Protein AF-0000000073269880 (afdb_homodimer)

Nearest PDB structures (foldseek):
  6zse-assembly1_AT  TM=6.911E-01  e=9.475E-07  Homo sapiens
  6z1p-assembly1_AJ  TM=7.282E-01  e=3.249E-06  Tetrahymena thermophila SB210
  7nsj-assembly1_Ac  TM=6.747E-01  e=4.794E-06  Sus scrofa
  8bqs-assembly1_AZ  TM=7.706E-01  e=2.347E-04  Tetrahymena thermophila SB210
  6hix-assembly1_Ag  TM=7.231E-01  e=2.347E-04  Trypanosoma brucei brucei

Secondary structure (DSSP, 8-state):
-----TTEEEEEEEE-TTSS--HHHHHHHHHHTSHHHHHH-TT-EEEEEE-TT---EEEEEETTS-EEEEE-TT--HHHHHHHHHHHHHHHHHHHHHHHTT-SS-----GGGGS-----------------/-----TTEEEEEEEE-TTSS--HHHHHHHHHHTSHHHHHH-TT-EEEEEE-TT---EEEEEETTS-EEEEE-TT--HHHHHHHHHHHHHHHHHHHHHHHTT-SS-----TTTTS-----------------

Sequence (262 aa):
MAMQLKHIAKVFVQLSPLSGEARSAREFLARATSRKALESNPACEVSQAIRLNGENFVEVTYASKQVVRISTKDLKIDDIMSRINGVAEDMDMQERLKAAGLDGQKVISTWNSGGNRERDMGTVSFQPRQAMAMQLKHIAKVFVQLSPLSGEARSAREFLARATSRKALESNPACEVSQAIRLNGENFVEVTYASKQVVRISTKDLKIDDIMSRINGVAEDMDMQERLKAAGLDGQKVISTWNSGGNRERDMGTVSFQPRQA

Solvent-accessible surface area (backbone atoms only — not comparable to full-atom values): 14909 Å² total; per-residue (Å²): 136,85,54,72,27,66,53,35,43,34,40,39,34,32,30,11,88,79,66,82,58,28,61,33,44,51,49,49,50,53,43,58,66,29,69,69,12,31,66,51,27,74,80,37,44,36,36,36,38,49,33,76,86,47,68,36,24,41,35,39,33,30,68,86,67,50,72,50,75,43,71,29,67,94,46,54,52,66,61,55,49,50,57,56,49,47,56,43,49,52,49,51,49,52,51,52,32,45,75,68,69,43,64,77,55,68,77,65,68,63,68,72,69,57,72,80,68,72,73,74,71,72,79,77,76,75,69,78,77,73,132,134,85,55,73,26,65,54,35,43,33,41,39,35,33,28,10,87,80,66,82,57,30,60,33,44,52,50,49,50,53,43,59,65,29,69,69,12,33,68,51,25,74,80,37,44,36,38,36,39,49,32,77,87,46,68,36,24,41,36,38,31,30,68,85,67,52,74,49,75,44,70,30,66,96,46,54,52,68,60,54,48,50,57,57,50,47,57,44,49,52,50,52,50,51,52,52,33,45,75,69,69,42,66,77,53,67,77,64,70,64,68,72,70,55,73,79,68,72,72,75,71,73,78,79,75,78,69,72,78,78,124

Organism: Auxenochlorella protothecoides (NCBI:txid3075)

pLDDT: mean 84.63, std 22.99, range [31.89, 98.94]

Foldseek 3Di:
DAAACLFWQEKEWEDEPPPVQQVLSVVVLVRCPDPRRCVNPVNHYYYYHYDNDDFTKMWIQTNVRDIDIDGCGPHHNVVVRCVVVVVVVVVVVCVVCVVVVNNPVPPPCCVPVPPCPVPPPPPPPPPPPDD/DAAACLFWQEKEWEDEPPPVQQVLSVVVLVRCPDPRRCVNPVNHYYYYHYDNDDFTKMWIQTNVRDIDIDGCGPHHNVVVRCVVVVVVVVVVVCVVCVVVVNNPVPVPCVVPVPPCPVPPPPPPPPPPPDD

Structure (mmCIF, N/CA/C/O backbone):
data_AF-0000000073269880-model_v1
#
loop_
_entity.id
_entity.type
_entity.pdbx_description
1 polymer 'Large ribosomal subunit protein mL53'
#
loop_
_atom_site.group_PDB
_atom_site.id
_atom_site.type_symbol
_atom_site.label_atom_id
_atom_site.label_alt_id
_atom_site.label_comp_id
_atom_site.label_asym_id
_atom_site.label_entity_id
_atom_site.label_seq_id
_atom_site.pdbx_PDB_ins_code
_atom_site.Cartn_x
_atom_site.Cartn_y
_atom_site.Cartn_z
_atom_site.occupancy
_atom_site.B_iso_or_equiv
_atom_site.auth_seq_id
_atom_site.auth_comp_id
_atom_site.auth_asym_id
_atom_site.auth_atom_id
_atom_site.pdbx_PDB_model_num
ATOM 1 N N . MET A 1 1 ? -3.684 22.625 -2.107 1 82.12 1 MET A N 1
ATOM 2 C CA . MET A 1 1 ? -3.139 22.609 -0.754 1 82.12 1 MET A CA 1
ATOM 3 C C . MET A 1 1 ? -2.111 21.484 -0.596 1 82.12 1 MET A C 1
ATOM 5 O O . MET A 1 1 ? -2.326 20.375 -1.064 1 82.12 1 MET A O 1
ATOM 9 N N . ALA A 1 2 ? -0.961 21.875 -0.003 1 89.94 2 ALA A N 1
ATOM 10 C CA . ALA A 1 2 ? 0.125 20.906 0.128 1 89.94 2 ALA A CA 1
ATOM 11 C C . ALA A 1 2 ? -0.121 19.969 1.3 1 89.94 2 ALA A C 1
ATOM 13 O O . ALA A 1 2 ? -0.688 20.359 2.318 1 89.94 2 ALA A O 1
ATOM 14 N N . MET A 1 3 ? 0.2 18.766 1.152 1 95.31 3 MET A N 1
ATOM 15 C CA . MET A 1 3 ? 0.114 17.766 2.211 1 95.31 3 MET A CA 1
ATOM 16 C C . MET A 1 3 ? 1.329 17.844 3.131 1 95.31 3 MET A C 1
ATOM 18 O O . MET A 1 3 ? 2.459 17.984 2.662 1 95.31 3 MET A O 1
ATOM 22 N N . GLN A 1 4 ? 1.078 17.938 4.426 1 95.12 4 GLN A N 1
ATOM 23 C CA . GLN A 1 4 ? 2.148 17.859 5.414 1 95.12 4 GLN A CA 1
ATOM 24 C C . GLN A 1 4 ? 1.892 16.75 6.43 1 95.12 4 GLN A C 1
ATOM 26 O O . GLN A 1 4 ? 0.77 16.594 6.914 1 95.12 4 GLN A O 1
ATOM 31 N N . LEU A 1 5 ? 2.998 16.078 6.805 1 98.44 5 LEU A N 1
ATOM 32 C CA . LEU A 1 5 ? 2.816 14.906 7.66 1 98.44 5 LEU A CA 1
ATOM 33 C C . LEU A 1 5 ? 3.352 15.172 9.062 1 98.44 5 LEU A C 1
ATOM 35 O O . LEU A 1 5 ? 3.377 14.266 9.898 1 98.44 5 LEU A O 1
ATOM 39 N N . LYS A 1 6 ? 3.748 16.391 9.359 1 98 6 LYS A N 1
ATOM 40 C CA . LYS A 1 6 ? 4.422 16.734 10.602 1 98 6 LYS A CA 1
ATOM 41 C C . LYS A 1 6 ? 3.688 16.156 11.812 1 98 6 LYS A C 1
ATOM 43 O O . LYS A 1 6 ? 4.312 15.609 12.719 1 98 6 LYS A O 1
ATOM 48 N N . HIS A 1 7 ? 2.365 16.266 11.852 1 98.12 7 HIS A N 1
ATOM 49 C CA . HIS A 1 7 ? 1.577 15.867 13.008 1 98.12 7 HIS A CA 1
ATOM 50 C C . HIS A 1 7 ? 0.872 14.531 12.766 1 98.12 7 HIS A C 1
ATOM 52 O O . HIS A 1 7 ? -0.098 14.203 13.453 1 98.12 7 HIS A O 1
ATOM 58 N N . ILE A 1 8 ? 1.291 13.805 11.758 1 98.81 8 ILE A N 1
ATOM 59 C CA . ILE A 1 8 ? 0.631 12.555 11.398 1 98.81 8 ILE A CA 1
ATOM 60 C C . ILE A 1 8 ? 1.565 11.383 11.68 1 98.81 8 ILE A C 1
ATOM 62 O O . ILE A 1 8 ? 2.713 11.375 11.227 1 98.81 8 ILE A O 1
ATOM 66 N N . ALA A 1 9 ? 1.081 10.453 12.414 1 98.81 9 ALA A N 1
ATOM 67 C CA . ALA A 1 9 ? 1.849 9.258 12.766 1 98.81 9 ALA A CA 1
ATOM 68 C C . ALA A 1 9 ? 1.706 8.18 11.695 1 98.81 9 ALA A C 1
ATOM 70 O O . ALA A 1 9 ? 2.672 7.48 11.375 1 98.81 9 ALA A O 1
ATOM 71 N N . LYS A 1 10 ? 0.472 8.047 11.148 1 98.94 10 LYS A N 1
ATOM 72 C CA . LYS A 1 10 ? 0.197 6.969 10.203 1 98.94 10 LYS A CA 1
ATOM 73 C C . LYS A 1 10 ? -0.807 7.406 9.141 1 98.94 10 LYS A C 1
ATOM 75 O O . LYS A 1 10 ? -1.804 8.062 9.461 1 98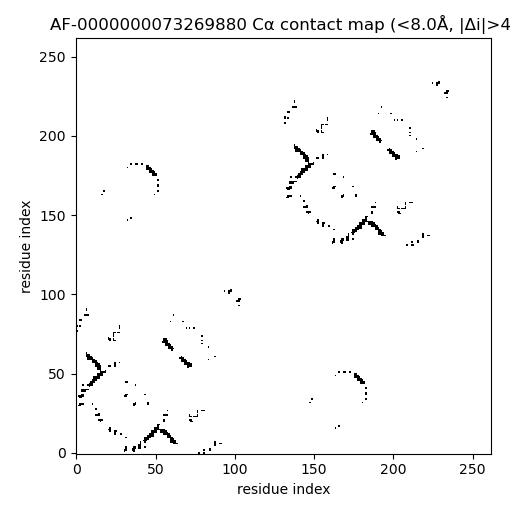.94 10 LYS A O 1
ATOM 80 N N . VAL A 1 11 ? -0.54 7.066 7.926 1 98.94 11 VAL A N 1
ATOM 81 C CA . VAL A 1 11 ? -1.479 7.172 6.812 1 98.94 11 VAL A CA 1
ATOM 82 C C . VAL A 1 11 ? -1.773 5.781 6.254 1 98.94 11 VAL A C 1
ATOM 84 O O . VAL A 1 11 ? -0.853 5.023 5.938 1 98.94 11 VAL A O 1
ATOM 87 N N . PHE A 1 12 ? -3 5.457 6.168 1 98.94 12 PHE A N 1
ATOM 88 C CA . PHE A 1 12 ? -3.436 4.207 5.559 1 98.94 12 PHE A CA 1
ATOM 89 C C . PHE A 1 12 ? -4.508 4.461 4.504 1 98.94 12 PHE A C 1
ATOM 91 O O . PHE A 1 12 ? -5.492 5.152 4.77 1 98.94 12 PHE A O 1
ATOM 98 N N . VAL A 1 13 ? -4.316 3.936 3.336 1 98.94 13 VAL A N 1
ATOM 99 C CA . VAL A 1 13 ? -5.281 4.078 2.248 1 98.94 13 VAL A CA 1
ATOM 100 C C . VAL A 1 13 ? -5.715 2.699 1.759 1 98.94 13 VAL A C 1
ATOM 102 O O . VAL A 1 13 ? -4.879 1.827 1.515 1 98.94 13 VAL A O 1
ATOM 105 N N . GLN A 1 14 ? -6.941 2.473 1.703 1 98.81 14 GLN A N 1
ATOM 106 C CA . GLN A 1 14 ? -7.457 1.31 0.988 1 98.81 14 GLN A CA 1
ATOM 107 C C . GLN A 1 14 ? -8.156 1.724 -0.304 1 98.81 14 GLN A C 1
ATOM 109 O O . GLN A 1 14 ? -8.938 2.676 -0.315 1 98.81 14 GLN A O 1
ATOM 114 N N . LEU A 1 15 ? -7.84 0.951 -1.398 1 98.38 15 LEU A N 1
ATOM 115 C CA . LEU A 1 15 ? -8.547 1.3 -2.627 1 98.38 15 LEU A CA 1
ATOM 116 C C . LEU A 1 15 ? -8.758 0.067 -3.498 1 98.38 15 LEU A C 1
ATOM 118 O O . LEU A 1 15 ? -8.07 -0.942 -3.336 1 98.38 15 LEU A O 1
ATOM 122 N N . SER A 1 16 ? -9.695 0.187 -4.316 1 97.81 16 SER A N 1
ATOM 123 C CA . SER A 1 16 ? -9.969 -0.763 -5.391 1 97.81 16 SER A CA 1
ATOM 124 C C . SER A 1 16 ? -9.625 -0.174 -6.754 1 97.81 16 SER A C 1
ATOM 126 O O . SER A 1 16 ? -10.398 0.597 -7.316 1 97.81 16 SER A O 1
ATOM 128 N N . PRO A 1 17 ? -8.492 -0.63 -7.215 1 95.56 17 PRO A N 1
ATOM 129 C CA . PRO A 1 17 ? -7.93 0.055 -8.383 1 95.56 17 PRO A CA 1
ATOM 130 C C . PRO A 1 17 ? -8.789 -0.113 -9.633 1 95.56 17 PRO A C 1
ATOM 132 O O . PRO A 1 17 ? -8.695 0.691 -10.562 1 95.56 17 PRO A O 1
ATOM 135 N N . LEU A 1 18 ? -9.719 -1.013 -9.633 1 94.69 18 LEU A N 1
ATOM 136 C CA . LEU A 1 18 ? -10.445 -1.345 -10.852 1 94.69 18 LEU A CA 1
ATOM 137 C C . LEU A 1 18 ? -11.891 -0.863 -10.781 1 94.69 18 LEU A C 1
ATOM 139 O O . LEU A 1 18 ? -12.68 -1.12 -11.695 1 94.69 18 LEU A O 1
ATOM 143 N N . SER A 1 19 ? -12.289 -0.276 -9.75 1 90.81 19 SER A N 1
ATOM 144 C CA . SER A 1 19 ? -13.688 0.088 -9.516 1 90.81 19 SER A CA 1
ATOM 145 C C . SER A 1 19 ? -14.047 1.386 -10.227 1 90.81 19 SER A C 1
ATOM 147 O O . SER A 1 19 ? -15.227 1.694 -10.414 1 90.81 19 SER A O 1
ATOM 149 N N . GLY A 1 20 ? -13.266 2.211 -10.672 1 90.44 20 GLY A N 1
ATOM 150 C CA . GLY A 1 20 ? -13.523 3.514 -11.258 1 90.44 20 GLY A CA 1
ATOM 151 C C . GLY A 1 20 ? -13.797 4.594 -10.227 1 90.44 20 GLY A C 1
ATOM 152 O O . GLY A 1 20 ? -14.023 5.754 -10.586 1 90.44 20 GLY A O 1
ATOM 153 N N . GLU A 1 21 ? -13.805 4.277 -8.938 1 93.62 21 GLU A N 1
ATOM 154 C CA . GLU A 1 21 ? -14.148 5.234 -7.883 1 93.62 21 GLU A CA 1
ATOM 155 C C . GLU A 1 21 ? -12.953 5.527 -6.988 1 93.62 21 GLU A C 1
ATOM 157 O O . GLU A 1 21 ? -13.102 6.102 -5.91 1 93.62 21 GLU A O 1
ATOM 162 N N . ALA A 1 22 ? -11.82 5.188 -7.445 1 96.25 22 ALA A N 1
ATOM 163 C CA . ALA A 1 22 ? -10.641 5.25 -6.574 1 96.25 22 ALA A CA 1
ATOM 164 C C . ALA A 1 22 ? -9.828 6.512 -6.84 1 96.25 22 ALA A C 1
ATOM 166 O O . ALA A 1 22 ? -8.719 6.656 -6.336 1 96.25 22 ALA A O 1
ATOM 167 N N . ARG A 1 23 ? -10.383 7.406 -7.57 1 96.31 23 ARG A N 1
ATOM 168 C CA . ARG A 1 23 ? -9.602 8.539 -8.055 1 96.31 23 ARG A CA 1
ATOM 169 C C . ARG A 1 23 ? -9.086 9.391 -6.902 1 96.31 23 ARG A C 1
ATOM 171 O O . ARG A 1 23 ? -7.895 9.695 -6.828 1 96.31 23 ARG A O 1
ATOM 178 N N . SER A 1 24 ? -9.945 9.766 -5.973 1 98.25 24 SER A N 1
ATOM 179 C CA . SER A 1 24 ? -9.547 10.672 -4.895 1 98.25 24 SER A CA 1
ATOM 180 C C . SER A 1 24 ? -8.609 9.969 -3.908 1 98.25 24 SER A C 1
ATOM 182 O O . SER A 1 24 ? -7.684 10.586 -3.383 1 98.25 24 SER A O 1
ATOM 184 N N . ALA A 1 25 ? -8.852 8.711 -3.639 1 98.44 25 ALA A N 1
ATOM 185 C CA . ALA A 1 25 ? -7.957 7.941 -2.771 1 98.44 25 ALA A CA 1
ATOM 186 C C . ALA A 1 25 ? -6.559 7.848 -3.373 1 98.44 25 ALA A C 1
ATOM 188 O O . ALA A 1 25 ? -5.559 8.023 -2.67 1 98.44 25 ALA A O 1
ATOM 189 N N . ARG A 1 26 ? -6.527 7.633 -4.688 1 97.69 26 ARG A N 1
ATOM 190 C CA . ARG A 1 26 ? -5.254 7.543 -5.391 1 97.69 26 ARG A CA 1
ATOM 191 C C . ARG A 1 26 ? -4.504 8.867 -5.336 1 97.69 26 ARG A C 1
ATOM 193 O O . ARG A 1 26 ? -3.291 8.891 -5.121 1 97.69 26 ARG A O 1
ATOM 200 N N . GLU A 1 27 ? -5.238 9.867 -5.578 1 98.25 27 GLU A N 1
ATOM 201 C CA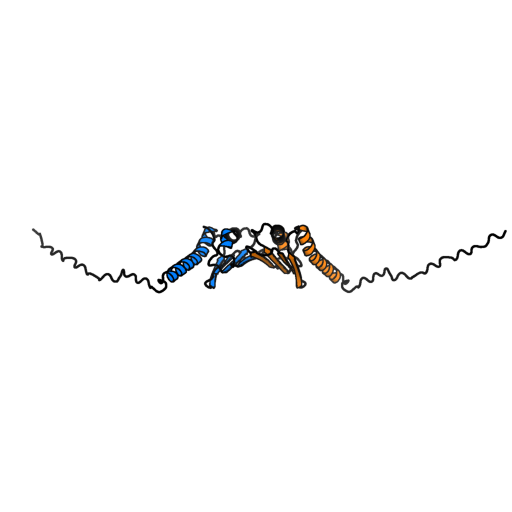 . GLU A 1 27 ? -4.621 11.188 -5.547 1 98.25 27 GLU A CA 1
ATOM 202 C C . GLU A 1 27 ? -4.125 11.531 -4.145 1 98.25 27 GLU A C 1
ATOM 204 O O . GLU A 1 27 ? -3.055 12.117 -3.988 1 98.25 27 GLU A O 1
ATOM 209 N N . PHE A 1 28 ? -4.934 11.18 -3.129 1 98.81 28 PHE A N 1
ATOM 210 C CA . PHE A 1 28 ? -4.5 11.414 -1.758 1 98.81 28 PHE A CA 1
ATOM 211 C C . PHE A 1 28 ? -3.17 10.719 -1.486 1 98.81 28 PHE A C 1
ATOM 213 O O . PHE A 1 28 ? -2.252 11.32 -0.925 1 98.81 28 PHE A O 1
ATOM 220 N N . LEU A 1 29 ? -3.113 9.539 -1.901 1 98.5 29 LEU A N 1
ATOM 221 C CA . LEU A 1 29 ? -1.892 8.766 -1.697 1 98.5 29 LEU A CA 1
ATOM 222 C C . LEU A 1 29 ? -0.709 9.422 -2.402 1 98.5 29 LEU A C 1
ATOM 224 O O . LEU A 1 29 ? 0.38 9.523 -1.833 1 98.5 29 LEU A O 1
ATOM 228 N N . ALA A 1 30 ? -0.96 9.852 -3.588 1 98 30 ALA A N 1
ATOM 229 C CA . ALA A 1 30 ? 0.09 10.531 -4.344 1 98 30 ALA A CA 1
ATOM 230 C C . ALA A 1 30 ? 0.591 11.766 -3.594 1 98 30 ALA A C 1
ATOM 232 O O . ALA A 1 30 ? 1.796 12.023 -3.553 1 98 30 ALA A O 1
ATOM 233 N N . ARG A 1 31 ? -0.239 12.461 -3.037 1 98.44 31 ARG A N 1
ATOM 234 C CA . ARG A 1 31 ? 0.141 13.656 -2.291 1 98.44 31 ARG A CA 1
ATOM 235 C C . ARG A 1 31 ? 0.855 13.289 -0.995 1 98.44 31 ARG A C 1
ATOM 237 O O . ARG A 1 31 ? 1.846 13.922 -0.624 1 98.44 31 ARG A O 1
ATOM 244 N N . ALA A 1 32 ? 0.37 12.273 -0.334 1 98.69 32 ALA A N 1
ATOM 245 C CA . ALA A 1 32 ? 0.931 11.852 0.948 1 98.69 32 ALA A CA 1
ATOM 246 C C . ALA A 1 32 ? 2.33 11.266 0.771 1 98.69 32 ALA A C 1
ATOM 248 O O . ALA A 1 32 ? 3.086 11.148 1.737 1 98.69 32 ALA A O 1
ATOM 249 N N . THR A 1 33 ? 2.623 10.867 -0.445 1 97.94 33 THR A N 1
ATOM 250 C CA . THR A 1 33 ? 3.906 10.211 -0.679 1 97.94 33 THR A CA 1
ATOM 251 C C . THR A 1 33 ? 4.816 11.094 -1.526 1 97.94 33 THR A C 1
ATOM 253 O O . THR A 1 33 ? 5.785 10.609 -2.117 1 97.94 33 THR A O 1
ATOM 256 N N . SER A 1 34 ? 4.414 12.336 -1.667 1 97.62 34 SER A N 1
ATOM 257 C CA . SER A 1 34 ? 5.309 13.297 -2.307 1 97.62 34 SER A CA 1
ATOM 258 C C . SER A 1 34 ? 6.559 13.531 -1.466 1 97.62 34 SER A C 1
ATOM 260 O O . SER A 1 34 ? 6.559 13.273 -0.261 1 97.62 34 SER A O 1
ATOM 262 N N . ARG A 1 35 ? 7.648 14.016 -2.08 1 96.75 35 ARG A N 1
ATOM 263 C CA . ARG A 1 35 ? 8.898 14.289 -1.375 1 96.75 35 ARG A CA 1
ATOM 264 C C . ARG A 1 35 ? 8.672 15.234 -0.204 1 96.75 35 ARG A C 1
ATOM 266 O O . ARG A 1 35 ? 9.086 14.953 0.922 1 96.75 35 ARG A O 1
ATOM 273 N N . LYS A 1 36 ? 8.031 16.344 -0.464 1 97.31 36 LYS A N 1
ATOM 274 C CA . LYS A 1 36 ? 7.797 17.344 0.564 1 97.31 36 LYS A CA 1
ATOM 275 C C . LYS A 1 36 ? 7.008 16.766 1.736 1 97.31 36 LYS A C 1
ATOM 277 O O . LYS A 1 36 ? 7.344 17.016 2.896 1 97.31 36 LYS A O 1
ATOM 282 N N . ALA A 1 37 ? 5.977 15.992 1.405 1 98.31 37 ALA A N 1
ATOM 283 C CA . ALA A 1 37 ? 5.16 15.391 2.457 1 98.31 37 ALA A CA 1
ATOM 284 C C . ALA A 1 37 ? 5.98 14.43 3.311 1 98.31 37 ALA A C 1
ATOM 286 O O . ALA A 1 37 ? 6.016 14.555 4.539 1 98.31 37 ALA A O 1
ATOM 287 N N . LEU A 1 38 ? 6.676 13.57 2.689 1 97.5 38 LEU A N 1
ATOM 288 C CA . LEU A 1 38 ? 7.457 12.57 3.404 1 97.5 38 LEU A CA 1
ATOM 289 C C . LEU A 1 38 ? 8.578 13.227 4.207 1 97.5 38 LEU A C 1
ATOM 291 O O . LEU A 1 38 ? 8.883 12.789 5.32 1 97.5 38 LEU A O 1
ATOM 295 N N . GLU A 1 39 ? 9.219 14.227 3.689 1 97.19 39 GLU A N 1
ATOM 296 C CA . GLU A 1 39 ? 10.312 14.914 4.379 1 97.19 39 GLU A CA 1
ATOM 297 C C . GLU A 1 39 ? 9.789 15.695 5.582 1 97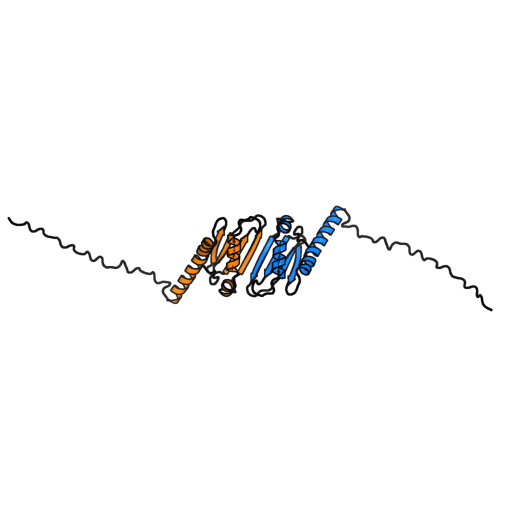.19 39 GLU A C 1
ATOM 299 O O . GLU A 1 39 ? 10.539 15.953 6.527 1 97.19 39 GLU A O 1
ATOM 304 N N . SER A 1 40 ? 8.562 16.141 5.527 1 97.25 40 SER A N 1
ATOM 305 C CA . SER A 1 40 ? 7.996 16.875 6.645 1 97.25 40 SER A CA 1
ATOM 306 C C . SER A 1 40 ? 7.883 16.016 7.891 1 97.25 40 SER A C 1
ATOM 308 O O . SER A 1 40 ? 7.762 16.531 9.008 1 97.25 40 SER A O 1
ATOM 310 N N . ASN A 1 41 ? 7.84 14.688 7.781 1 97.88 41 ASN A N 1
ATOM 311 C CA . ASN A 1 41 ? 7.848 13.711 8.867 1 97.88 41 ASN A CA 1
ATOM 312 C C . ASN A 1 41 ? 8.391 12.367 8.406 1 97.88 41 ASN A C 1
ATOM 314 O O . ASN A 1 41 ? 7.621 11.477 8.023 1 97.88 41 ASN A O 1
ATOM 318 N N . PRO A 1 42 ? 9.633 12.18 8.453 1 96.94 42 PRO A N 1
ATOM 319 C CA . PRO A 1 42 ? 10.25 10.945 7.969 1 96.94 42 PRO A CA 1
ATOM 320 C C . PRO A 1 42 ? 9.82 9.719 8.773 1 96.94 42 PRO A C 1
ATOM 322 O O . PRO A 1 42 ? 9.992 8.586 8.32 1 96.94 42 PRO A O 1
ATOM 325 N N . ALA A 1 43 ? 9.258 9.898 9.898 1 97.19 43 ALA A N 1
ATOM 326 C CA . ALA A 1 43 ? 8.867 8.797 10.773 1 97.19 43 ALA A CA 1
ATOM 327 C C . ALA A 1 43 ? 7.438 8.344 10.484 1 97.19 43 ALA A C 1
ATOM 329 O O . ALA A 1 43 ? 7.004 7.297 10.961 1 97.19 43 ALA A O 1
ATOM 330 N N . CYS A 1 44 ? 6.719 9.062 9.734 1 98.56 44 CYS A N 1
ATOM 331 C CA . CYS A 1 44 ? 5.328 8.734 9.445 1 98.56 44 CYS A CA 1
ATOM 332 C C . CYS A 1 44 ? 5.23 7.434 8.664 1 98.56 44 CYS A C 1
ATOM 334 O O . CYS A 1 44 ? 5.918 7.258 7.656 1 98.56 44 CYS A O 1
ATOM 336 N N . GLU A 1 45 ? 4.367 6.57 9.133 1 98.69 45 GLU A N 1
ATOM 337 C CA . GLU A 1 45 ? 4.105 5.328 8.406 1 98.69 45 GLU A CA 1
ATOM 338 C C . GLU A 1 45 ? 3.049 5.535 7.324 1 98.69 45 GLU A C 1
ATOM 340 O O . GLU A 1 45 ? 1.926 5.949 7.617 1 98.69 45 GLU A O 1
ATOM 345 N N . VAL A 1 46 ? 3.4 5.242 6.109 1 98.88 46 VAL A N 1
ATOM 346 C CA . VAL A 1 46 ? 2.445 5.312 5.008 1 98.88 46 VAL A CA 1
ATOM 347 C C . VAL A 1 46 ? 2.252 3.926 4.402 1 98.88 46 VAL A C 1
ATOM 349 O O . VAL A 1 46 ? 3.221 3.275 4.004 1 98.88 46 VAL A O 1
ATOM 352 N N . SER A 1 47 ? 1.006 3.488 4.348 1 98.94 47 SER A N 1
ATOM 353 C CA . SER A 1 47 ? 0.718 2.164 3.805 1 98.94 47 SER A CA 1
ATOM 354 C C . SER A 1 47 ? -0.593 2.16 3.027 1 98.94 47 SER A C 1
ATOM 356 O O . SER A 1 47 ? -1.374 3.111 3.109 1 98.94 47 SER A O 1
ATOM 358 N N . GLN A 1 48 ? -0.747 1.094 2.242 1 98.81 48 GLN A N 1
ATOM 359 C CA . GLN A 1 48 ? -1.955 0.943 1.438 1 98.81 48 GLN A CA 1
ATOM 360 C C . GLN A 1 48 ? -2.373 -0.521 1.342 1 98.81 48 GLN A C 1
ATOM 362 O O . GLN A 1 48 ? -1.526 -1.417 1.379 1 98.81 48 GLN A O 1
ATOM 367 N N . ALA A 1 49 ? -3.596 -0.727 1.288 1 98.75 49 ALA A N 1
ATOM 368 C CA . ALA A 1 49 ? -4.18 -2.01 0.901 1 98.75 49 ALA A CA 1
ATOM 369 C C . ALA A 1 49 ? -4.93 -1.893 -0.422 1 98.75 49 ALA A C 1
ATOM 371 O O . ALA A 1 49 ? -5.621 -0.9 -0.666 1 98.75 49 ALA A O 1
ATOM 372 N N . ILE A 1 50 ? -4.812 -2.932 -1.235 1 98.38 50 ILE A N 1
ATOM 373 C CA . ILE A 1 50 ? -5.48 -2.984 -2.531 1 98.38 50 ILE A CA 1
ATOM 374 C C . ILE A 1 50 ? -6.438 -4.176 -2.57 1 98.38 50 ILE A C 1
ATOM 376 O O . ILE A 1 50 ? -6.051 -5.301 -2.242 1 98.38 50 ILE A O 1
ATOM 380 N N . ARG A 1 51 ? -7.609 -3.82 -2.902 1 96.75 51 ARG A N 1
ATOM 381 C CA . ARG A 1 51 ? -8.656 -4.836 -2.943 1 96.75 51 ARG A CA 1
ATOM 382 C C . ARG A 1 51 ? -9.391 -4.809 -4.277 1 96.75 51 ARG A C 1
ATOM 384 O O . ARG A 1 51 ? -9.633 -3.736 -4.836 1 96.75 51 ARG A O 1
ATOM 391 N N . LEU A 1 52 ? -9.719 -5.926 -4.84 1 95.62 52 LEU A N 1
ATOM 392 C CA . LEU A 1 52 ? -10.492 -6.008 -6.074 1 95.62 52 LEU A CA 1
ATOM 393 C C . LEU A 1 52 ? -11.859 -5.363 -5.902 1 95.62 52 LEU A C 1
ATOM 395 O O . LEU A 1 52 ? -12.305 -4.59 -6.758 1 95.62 52 LEU A O 1
ATOM 399 N N . ASN A 1 53 ? -12.57 -5.586 -4.848 1 91.81 53 ASN A N 1
ATOM 400 C CA . ASN A 1 53 ? -13.914 -5.086 -4.566 1 91.81 53 ASN A CA 1
ATOM 401 C C . ASN A 1 53 ? -14.031 -4.555 -3.141 1 91.81 53 ASN A C 1
ATOM 403 O O . ASN A 1 53 ? -14.867 -5.023 -2.363 1 91.81 53 ASN A O 1
ATOM 407 N N . GLY A 1 54 ? -13.25 -3.645 -2.873 1 95.31 54 GLY A N 1
ATOM 408 C CA . GLY A 1 54 ? -13.242 -3.092 -1.527 1 95.31 54 GLY A CA 1
ATOM 409 C C . GLY A 1 54 ? -13.625 -1.623 -1.485 1 95.31 54 GLY A C 1
ATOM 410 O O . GLY A 1 54 ? -13.766 -0.983 -2.529 1 95.31 54 GLY A O 1
ATOM 411 N N . GLU A 1 55 ? -13.836 -1.164 -0.338 1 97 55 GLU A N 1
ATOM 412 C CA . GLU A 1 55 ? -14.094 0.258 -0.127 1 97 55 GLU A CA 1
ATOM 413 C C . GLU A 1 55 ? -12.844 1.09 -0.413 1 97 55 GLU A C 1
ATOM 415 O O . GLU A 1 55 ? -11.719 0.609 -0.252 1 97 55 GLU A O 1
ATOM 420 N N . ASN A 1 56 ? -13.148 2.266 -0.894 1 98.44 56 ASN A N 1
ATOM 421 C CA . ASN A 1 56 ? -12.094 3.27 -1.004 1 98.44 56 ASN A CA 1
ATOM 422 C C . ASN A 1 56 ? -12.133 4.25 0.164 1 98.44 56 ASN A C 1
ATOM 424 O O . ASN A 1 56 ? -13.133 4.938 0.372 1 98.44 56 ASN A O 1
ATOM 428 N N . PHE A 1 57 ? -11.031 4.305 0.905 1 98.81 57 PHE A N 1
ATOM 429 C CA . PHE A 1 57 ? -11.008 5.242 2.023 1 98.81 57 PHE A CA 1
ATOM 430 C C . PHE A 1 57 ? -9.578 5.594 2.404 1 98.81 57 PHE A C 1
ATOM 432 O O . PHE A 1 57 ? -8.633 4.934 1.966 1 98.81 57 PHE A O 1
ATOM 439 N N . VAL A 1 58 ? -9.445 6.66 3.154 1 98.88 58 VAL A N 1
ATOM 440 C CA . VAL A 1 58 ? -8.195 7.059 3.789 1 98.88 58 VAL A CA 1
ATOM 441 C C . VAL A 1 58 ? -8.367 7.074 5.309 1 98.88 58 VAL A C 1
ATOM 443 O O . VAL A 1 58 ? -9.438 7.414 5.812 1 98.88 58 VAL A O 1
ATOM 446 N N . GLU A 1 59 ? -7.414 6.648 5.977 1 98.94 59 GLU A N 1
ATOM 447 C CA . GLU A 1 59 ? -7.359 6.684 7.434 1 98.94 59 GLU A CA 1
ATOM 448 C C . GLU A 1 59 ? -6.055 7.312 7.922 1 98.94 59 GLU A C 1
ATOM 450 O O . GLU A 1 59 ? -4.969 6.879 7.531 1 98.94 59 GLU A O 1
ATOM 455 N N . VAL A 1 60 ? -6.195 8.328 8.781 1 98.94 60 VAL A N 1
ATOM 456 C CA . VAL A 1 60 ? -5.035 9.062 9.273 1 98.94 60 VAL A CA 1
ATOM 457 C C . VAL A 1 60 ? -5.016 9.039 10.805 1 98.94 60 VAL A C 1
ATOM 459 O O . VAL A 1 60 ? -6.023 9.336 11.445 1 98.94 60 VAL A O 1
ATOM 462 N N . THR A 1 61 ? -3.953 8.586 11.328 1 98.94 61 THR A N 1
ATOM 463 C CA . THR A 1 61 ? -3.688 8.672 12.758 1 98.94 61 THR A CA 1
ATOM 464 C C . THR A 1 61 ? -2.713 9.805 13.062 1 98.94 61 THR A C 1
ATOM 466 O O . THR A 1 61 ? -1.595 9.828 12.547 1 98.94 61 THR A O 1
ATOM 469 N N . TYR A 1 62 ? -3.148 10.656 13.883 1 98.69 62 TYR A N 1
ATOM 470 C CA . TYR A 1 62 ? -2.312 11.805 14.227 1 98.69 62 TYR A CA 1
ATOM 471 C C . TYR A 1 62 ? -1.432 11.492 15.43 1 98.69 62 TYR A C 1
ATOM 473 O O . TYR A 1 62 ? -1.667 10.516 16.141 1 98.69 62 TYR A O 1
ATOM 481 N N . ALA A 1 63 ? -0.427 12.367 15.594 1 97.38 63 ALA A N 1
ATOM 482 C CA . ALA A 1 63 ? 0.477 12.234 16.734 1 97.38 63 ALA A CA 1
ATOM 483 C C . ALA A 1 63 ? -0.283 12.344 18.047 1 97.38 63 ALA A C 1
ATOM 485 O O . ALA A 1 63 ? 0.158 11.812 19.078 1 97.38 63 ALA A O 1
ATOM 486 N N . SER A 1 64 ? -1.416 12.977 18.047 1 95.75 64 SER A N 1
ATOM 487 C CA . SER A 1 64 ? -2.271 13.156 19.219 1 95.75 64 SER A CA 1
ATOM 488 C C . SER A 1 64 ? -3.068 11.891 19.516 1 95.75 64 SER A C 1
ATOM 490 O O . SER A 1 64 ? -3.816 11.836 20.484 1 95.75 64 SER A O 1
ATOM 492 N N . LYS A 1 65 ? -3.07 10.922 18.656 1 97.31 65 LYS A N 1
ATOM 493 C CA . LYS A 1 65 ? -3.783 9.656 18.75 1 97.31 65 LYS A CA 1
ATOM 494 C C . LYS A 1 65 ? -5.191 9.773 18.172 1 97.31 65 LYS A C 1
ATOM 496 O O . LYS A 1 65 ? -5.91 8.773 18.062 1 97.31 65 LYS A O 1
ATOM 501 N N . GLN A 1 66 ? -5.52 10.945 17.812 1 97.62 66 GLN A N 1
ATOM 502 C CA . GLN A 1 66 ? -6.758 11.102 17.062 1 97.62 66 GLN A CA 1
ATOM 503 C C . GLN A 1 66 ? -6.699 10.352 15.734 1 97.62 66 GLN A C 1
ATOM 505 O O . GLN A 1 66 ? -5.668 10.352 15.055 1 97.62 66 GLN A O 1
ATOM 510 N N . VAL A 1 67 ? -7.902 9.742 15.375 1 98.75 67 VAL A N 1
ATOM 511 C CA . VAL A 1 67 ? -7.973 9.008 14.109 1 98.75 67 VAL A CA 1
ATOM 512 C C . VAL A 1 67 ? -9.117 9.555 13.258 1 98.75 67 VAL A C 1
ATOM 514 O O . VAL A 1 67 ? -10.234 9.734 13.758 1 98.75 67 VAL A O 1
ATOM 517 N N . VAL A 1 68 ? -8.805 9.867 12.008 1 98.69 68 VAL A N 1
ATOM 518 C CA . VAL A 1 68 ? -9.82 10.297 11.039 1 98.69 68 VAL A CA 1
ATOM 519 C C . VAL A 1 68 ? -9.883 9.297 9.891 1 98.69 68 VAL A C 1
ATOM 521 O O . VAL A 1 68 ? -8.859 8.977 9.273 1 98.69 68 VAL A O 1
ATOM 524 N N . ARG A 1 69 ? -11.039 8.812 9.625 1 98.88 69 ARG A N 1
ATOM 525 C CA . ARG A 1 69 ? -11.289 7.949 8.477 1 98.88 69 ARG A CA 1
ATOM 526 C C . ARG A 1 69 ? -12.312 8.578 7.527 1 98.88 69 ARG A C 1
ATOM 528 O O . ARG A 1 69 ? -13.383 9.016 7.961 1 98.88 69 ARG A O 1
ATOM 535 N N . ILE A 1 70 ? -12 8.586 6.262 1 98.75 70 ILE A N 1
ATOM 536 C CA . ILE A 1 70 ? -12.844 9.227 5.262 1 98.75 70 ILE A CA 1
ATOM 537 C C . ILE A 1 70 ? -13.094 8.266 4.102 1 98.75 70 ILE A C 1
ATOM 539 O O . ILE A 1 70 ? -12.148 7.836 3.43 1 98.75 70 ILE A O 1
ATOM 543 N N . SER A 1 71 ? -14.336 7.934 3.84 1 98.5 71 SER A N 1
ATOM 544 C CA . SER A 1 71 ? -14.68 7.32 2.562 1 98.5 71 SER A CA 1
ATOM 545 C C . SER A 1 71 ? -14.555 8.32 1.418 1 98.5 71 SER A C 1
ATOM 547 O O . SER A 1 71 ? -15.109 9.422 1.488 1 98.5 71 SER A O 1
ATOM 549 N N . THR A 1 72 ? -13.898 7.953 0.442 1 98.19 72 THR A N 1
ATOM 550 C CA . THR A 1 72 ? -13.523 8.953 -0.547 1 98.19 72 THR A CA 1
ATOM 551 C C . THR A 1 72 ? -14.492 8.938 -1.73 1 98.19 72 THR A C 1
ATOM 553 O O . THR A 1 72 ? -14.391 9.766 -2.637 1 98.19 72 THR A O 1
ATOM 556 N N . LYS A 1 73 ? -15.391 8 -1.601 1 93.81 73 LYS A N 1
ATOM 557 C CA . LYS A 1 73 ? -16.359 7.895 -2.688 1 93.81 73 LYS A CA 1
ATOM 558 C C . LYS A 1 73 ? -17.078 9.219 -2.916 1 93.81 73 LYS A C 1
ATOM 560 O O . LYS A 1 73 ? -17.594 9.828 -1.972 1 93.81 73 LYS A O 1
ATOM 565 N N . ASP A 1 74 ? -16.984 9.844 -4.047 1 94.12 74 ASP A N 1
ATOM 566 C CA . ASP A 1 74 ? -17.719 11.016 -4.508 1 94.12 74 ASP A CA 1
ATOM 567 C C . ASP A 1 74 ? -17.172 12.289 -3.869 1 94.12 74 ASP A C 1
ATOM 569 O O . ASP A 1 74 ? -17.891 13.297 -3.785 1 94.12 74 ASP A O 1
ATOM 573 N N . LEU A 1 75 ? -16.078 12.242 -3.283 1 97.38 75 LEU A N 1
ATOM 574 C CA . LEU A 1 75 ? -15.43 13.43 -2.744 1 97.38 75 LEU A CA 1
ATOM 575 C C . LEU A 1 75 ? -14.312 13.906 -3.666 1 97.38 75 LEU A C 1
ATOM 577 O O . LEU A 1 75 ? -13.648 13.094 -4.309 1 97.38 75 LEU A O 1
ATOM 581 N N . LYS A 1 76 ? -14.195 15.172 -3.701 1 97.62 76 LYS A N 1
ATOM 582 C CA . LYS A 1 76 ? -13.031 15.766 -4.355 1 97.62 76 LYS A CA 1
ATOM 583 C C . LYS A 1 76 ? -11.812 15.734 -3.438 1 97.62 76 LYS A C 1
ATOM 585 O O . LYS A 1 76 ? -11.945 15.844 -2.217 1 97.62 76 LYS A O 1
ATOM 590 N N . ILE A 1 77 ? -10.734 15.711 -4.027 1 98.06 77 ILE A N 1
ATOM 591 C CA . ILE A 1 77 ? -9.484 15.641 -3.281 1 98.06 77 ILE A CA 1
ATOM 592 C C . ILE A 1 77 ? -9.359 16.844 -2.355 1 98.06 77 ILE A C 1
ATOM 594 O O . ILE A 1 77 ? -8.883 16.719 -1.227 1 98.06 77 ILE A O 1
ATOM 598 N N . ASP A 1 78 ? -9.812 17.953 -2.766 1 97.94 78 ASP A N 1
ATOM 599 C CA . ASP A 1 78 ? -9.672 19.156 -1.952 1 97.94 78 ASP A CA 1
ATOM 600 C C . ASP A 1 78 ? -10.484 19.031 -0.664 1 97.94 78 ASP A C 1
ATOM 602 O O . ASP A 1 78 ? -10.086 19.562 0.376 1 97.94 78 ASP A O 1
ATOM 606 N N . ASP A 1 79 ? -11.594 18.359 -0.726 1 97.88 79 ASP A N 1
ATOM 607 C CA . ASP A 1 79 ? -12.406 18.125 0.464 1 97.88 79 ASP A CA 1
ATOM 608 C C . ASP A 1 79 ? -11.68 17.234 1.465 1 97.88 79 ASP A C 1
ATOM 610 O O . ASP A 1 79 ? -11.672 17.516 2.666 1 97.88 79 ASP A O 1
ATOM 614 N N . ILE A 1 80 ? -11.086 16.234 0.986 1 98.56 80 ILE A N 1
ATOM 615 C CA . ILE A 1 80 ? -10.344 15.297 1.816 1 98.56 80 ILE A CA 1
ATOM 616 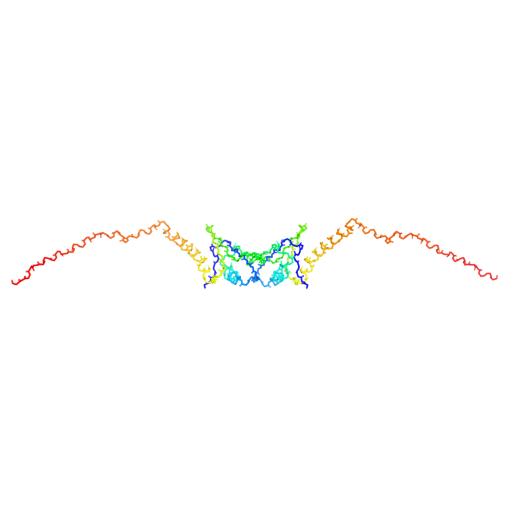C C . ILE A 1 80 ? -9.156 16 2.467 1 98.56 80 ILE A C 1
ATOM 618 O O . ILE A 1 80 ? -8.977 15.93 3.686 1 98.56 80 ILE A O 1
ATOM 622 N N . MET A 1 81 ? -8.453 16.75 1.662 1 98.5 81 MET A N 1
ATOM 623 C CA . MET A 1 81 ? -7.27 17.469 2.145 1 98.5 81 MET A CA 1
ATOM 624 C C . MET A 1 81 ? -7.645 18.484 3.213 1 98.5 81 MET A C 1
ATOM 626 O O . MET A 1 81 ? -6.934 18.641 4.207 1 98.5 81 MET A O 1
ATOM 630 N N . SER A 1 82 ? -8.727 19.125 2.988 1 97.94 82 SER A N 1
ATOM 631 C CA . SER A 1 82 ? -9.172 20.125 3.949 1 97.94 82 SER A CA 1
ATOM 632 C C . SER A 1 82 ? -9.445 19.5 5.312 1 97.94 82 SER A C 1
ATOM 634 O O . SER A 1 82 ? -9.07 20.062 6.344 1 97.94 82 SER A O 1
ATOM 636 N N . ARG A 1 83 ? -10.039 18.391 5.312 1 97.81 83 ARG A N 1
ATOM 637 C CA . ARG A 1 83 ? -10.391 17.703 6.551 1 97.81 83 ARG A CA 1
ATOM 638 C C . ARG A 1 83 ? -9.141 17.203 7.273 1 97.81 83 ARG A C 1
ATOM 640 O O . ARG A 1 83 ? -9 17.375 8.484 1 97.81 83 ARG A O 1
ATOM 647 N N . ILE A 1 84 ? -8.281 16.656 6.531 1 98.44 84 ILE A N 1
ATOM 648 C CA . ILE A 1 84 ? -7.074 16.078 7.113 1 98.44 84 ILE A CA 1
ATOM 649 C C . ILE A 1 84 ? -6.141 17.188 7.59 1 98.44 84 ILE A C 1
ATOM 651 O O . ILE A 1 84 ? -5.66 17.156 8.727 1 98.44 84 ILE A O 1
ATOM 655 N N . ASN A 1 85 ? -5.938 18.156 6.797 1 97.62 85 ASN A N 1
ATOM 656 C CA . ASN A 1 85 ? -5.027 19.234 7.152 1 97.62 85 ASN A CA 1
ATOM 657 C C . ASN A 1 85 ? -5.602 20.109 8.273 1 97.62 85 ASN A C 1
ATOM 659 O O . ASN A 1 85 ? -4.852 20.656 9.078 1 97.62 85 ASN A O 1
ATOM 663 N N . GLY A 1 86 ? -6.914 20.188 8.297 1 97.19 86 GLY A N 1
ATOM 664 C CA . GLY A 1 86 ? -7.535 20.953 9.359 1 97.19 86 GLY A CA 1
ATOM 665 C C . GLY A 1 86 ? -7.168 20.469 10.75 1 97.19 86 GLY A C 1
ATOM 666 O O . GLY A 1 86 ? -6.844 21.266 11.625 1 97.19 86 GLY A O 1
ATOM 667 N N . VAL A 1 87 ? -7.223 19.219 10.891 1 97.31 87 VAL A N 1
ATOM 668 C CA . VAL A 1 87 ? -6.891 18.625 12.18 1 97.31 87 VAL A CA 1
ATOM 669 C C . VAL A 1 87 ? -5.422 18.891 12.508 1 97.31 87 VAL A C 1
ATOM 671 O O . VAL A 1 87 ? -5.086 19.234 13.641 1 97.31 87 VAL A O 1
ATOM 674 N N . ALA A 1 88 ? -4.57 18.766 11.555 1 97.06 88 ALA A N 1
ATOM 675 C CA . ALA A 1 88 ? -3.141 19.016 11.75 1 97.06 88 ALA A CA 1
ATOM 676 C C . ALA A 1 88 ? -2.873 20.469 12.109 1 97.06 88 ALA A C 1
ATOM 678 O O . ALA A 1 88 ? -2.023 20.766 12.953 1 97.06 88 ALA A O 1
ATOM 679 N N . GLU A 1 89 ? -3.562 21.312 11.461 1 95.88 89 GLU A N 1
ATOM 680 C CA . GLU A 1 89 ? -3.41 22.75 11.734 1 95.88 89 GLU A CA 1
ATOM 681 C C . GLU A 1 89 ? -3.824 23.078 13.164 1 95.88 89 GLU A C 1
ATOM 683 O O . GLU A 1 89 ? -3.211 23.938 13.812 1 95.88 89 GLU A O 1
ATOM 688 N N . ASP A 1 90 ? -4.867 22.469 13.609 1 95.94 90 ASP A N 1
ATOM 689 C CA . ASP A 1 90 ? -5.285 22.656 14.992 1 95.94 90 ASP A CA 1
ATOM 690 C C . ASP A 1 90 ? -4.168 22.25 15.961 1 95.94 90 ASP A C 1
ATOM 692 O O . ASP A 1 90 ? -3.939 22.922 16.969 1 95.94 90 ASP A O 1
ATOM 696 N N . MET A 1 91 ? -3.484 21.234 15.609 1 95.75 91 MET A N 1
ATOM 697 C CA . MET A 1 91 ? -2.383 20.766 16.438 1 95.75 91 MET A CA 1
ATOM 698 C C . MET A 1 91 ? -1.219 21.75 16.406 1 95.75 91 MET A C 1
ATOM 700 O O . MET A 1 91 ? -0.579 22 17.438 1 95.75 91 MET A O 1
ATOM 704 N N . ASP A 1 92 ? -0.972 22.281 15.25 1 94.25 92 ASP A N 1
ATOM 705 C CA . ASP A 1 92 ? 0.057 23.312 15.117 1 94.25 92 ASP A CA 1
ATOM 706 C C . ASP A 1 92 ? -0.256 24.516 16 1 94.25 92 ASP A C 1
ATOM 708 O O . ASP A 1 92 ? 0.626 25.031 16.688 1 94.25 92 ASP A O 1
ATOM 712 N N . MET A 1 93 ? -1.48 24.875 15.961 1 94.69 93 MET A N 1
ATOM 713 C CA . MET A 1 93 ? -1.926 26.016 16.75 1 94.69 93 MET A CA 1
ATOM 714 C C . MET A 1 93 ? -1.779 25.75 18.25 1 94.69 93 MET A C 1
ATOM 716 O O . MET A 1 93 ? -1.273 26.594 18.984 1 94.69 93 MET A O 1
ATOM 720 N N . GLN A 1 94 ? -2.16 24.578 18.609 1 93.81 94 GLN A N 1
ATOM 721 C CA . GLN A 1 94 ? -2.041 24.203 20.016 1 93.81 94 GLN A CA 1
ATOM 722 C C . GLN A 1 94 ? -0.584 24.219 20.469 1 93.81 94 GLN A C 1
ATOM 724 O O . GLN A 1 94 ? -0.281 24.672 21.578 1 93.81 94 GLN A O 1
ATOM 729 N N . GLU A 1 95 ? 0.258 23.766 19.672 1 93 95 GLU A N 1
ATOM 730 C CA . GLU A 1 95 ? 1.683 23.75 19.984 1 93 95 GLU A CA 1
ATOM 731 C C . GLU A 1 95 ? 2.221 25.172 20.125 1 93 95 GLU A C 1
ATOM 733 O O . GLU A 1 95 ? 3.016 25.469 21.031 1 93 95 GLU A O 1
ATOM 738 N N . ARG A 1 96 ? 1.755 26.016 19.281 1 94 96 ARG A N 1
ATOM 739 C CA . ARG A 1 96 ? 2.197 27.406 19.297 1 94 96 ARG A CA 1
ATOM 740 C C . ARG A 1 96 ? 1.695 28.141 20.531 1 94 96 ARG A C 1
ATOM 742 O O . ARG A 1 96 ? 2.42 28.938 21.125 1 94 96 ARG A O 1
ATOM 749 N N . LEU A 1 97 ? 0.488 27.875 20.938 1 93 97 LEU A N 1
ATOM 750 C CA . LEU A 1 97 ? -0.093 28.469 22.141 1 93 97 LEU A CA 1
ATOM 751 C C . LEU A 1 97 ? 0.628 28 23.391 1 93 97 LEU A C 1
ATOM 753 O O . LEU A 1 97 ? 0.905 28.781 24.297 1 93 97 LEU A O 1
ATOM 757 N N . LYS A 1 98 ? 0.944 26.719 23.438 1 91.75 98 LYS A N 1
ATOM 758 C CA . LYS A 1 98 ? 1.68 26.156 24.562 1 91.75 98 LYS A CA 1
ATOM 759 C C . LYS A 1 98 ? 3.068 26.781 24.688 1 91.75 98 LYS A C 1
ATOM 761 O O . LYS A 1 98 ? 3.512 27.109 25.781 1 91.75 98 LYS A O 1
ATOM 766 N N . ALA A 1 99 ? 3.74 26.938 23.562 1 91.81 99 ALA A N 1
ATOM 767 C CA . ALA A 1 99 ? 5.086 27.5 23.531 1 91.81 99 ALA A CA 1
ATOM 768 C C . ALA A 1 99 ? 5.078 28.953 24 1 91.81 99 ALA A C 1
ATOM 770 O O . ALA A 1 99 ? 6.055 29.438 24.578 1 91.81 99 ALA A O 1
ATOM 771 N N . ALA A 1 100 ? 3.934 29.609 23.766 1 91.88 100 ALA A N 1
ATOM 772 C CA . ALA A 1 100 ? 3.803 31.016 24.141 1 91.88 100 ALA A CA 1
ATOM 773 C C . ALA A 1 100 ? 3.307 31.172 25.562 1 91.88 100 ALA A C 1
ATOM 775 O O . ALA A 1 100 ? 3.197 32.281 26.078 1 91.88 100 ALA A O 1
ATOM 776 N N . GLY A 1 101 ? 3.191 30.062 26.297 1 88.5 101 GLY A N 1
ATOM 777 C CA . GLY A 1 101 ? 2.684 30.094 27.656 1 88.5 101 GLY A CA 1
ATOM 778 C C . GLY A 1 101 ? 1.21 30.453 27.734 1 88.5 101 GLY A C 1
ATOM 779 O O . GLY A 1 101 ? 0.739 30.953 28.766 1 88.5 101 GLY A O 1
ATOM 780 N N . LEU A 1 102 ? 0.493 30.375 26.672 1 83.19 102 LEU A N 1
ATOM 781 C CA . LEU A 1 102 ? -0.892 30.828 26.578 1 83.19 102 LEU A CA 1
ATOM 782 C C . LEU A 1 102 ? -1.851 29.641 26.594 1 83.19 102 LEU A C 1
ATOM 784 O O . LEU A 1 102 ? -3.051 29.797 26.359 1 83.19 102 LEU A O 1
ATOM 788 N N . ASP A 1 103 ? -1.29 28.375 26.641 1 69.5 103 ASP A N 1
ATOM 789 C CA . ASP A 1 103 ? -2.111 27.172 26.531 1 69.5 103 ASP A CA 1
ATOM 790 C C . ASP A 1 103 ? -3.205 27.172 27.594 1 69.5 103 ASP A C 1
ATOM 792 O O . ASP A 1 103 ? -4.254 26.547 27.422 1 69.5 103 ASP A O 1
ATOM 796 N N . GLY A 1 104 ? -2.975 27.703 28.859 1 63.66 104 GLY A N 1
ATOM 797 C CA . GLY A 1 104 ? -3.932 27.766 29.953 1 63.66 104 GLY A CA 1
ATOM 798 C C . GLY A 1 104 ? -4.734 29.062 29.953 1 63.66 104 GLY A C 1
ATOM 799 O O . GLY A 1 104 ? -5.59 29.266 30.812 1 63.66 104 GLY A O 1
ATOM 800 N N . GLN A 1 105 ? -4.215 30 29.281 1 57.5 105 GLN A N 1
ATOM 801 C CA . GLN A 1 105 ? -4.867 31.297 29.375 1 57.5 105 GLN A CA 1
ATOM 802 C C . GLN A 1 105 ? -6.234 31.281 28.703 1 57.5 105 GLN A C 1
ATOM 804 O O . GLN A 1 105 ? -6.34 30.953 27.516 1 57.5 105 GLN A O 1
ATOM 809 N N . LYS A 1 106 ? -7.254 30.609 29.328 1 52.38 106 LYS A N 1
ATOM 810 C CA . LYS A 1 106 ? -8.641 30.906 28.984 1 52.38 106 LYS A CA 1
ATOM 811 C C . LYS A 1 106 ? -8.781 32.312 28.391 1 52.38 106 LYS A C 1
ATOM 813 O O . LYS A 1 106 ? -8.398 33.281 29.031 1 52.38 106 LYS A O 1
ATOM 818 N N . VAL A 1 107 ? -8.688 32.375 27.156 1 49.28 107 VAL A N 1
ATOM 819 C CA . VAL A 1 107 ? -8.992 33.656 26.547 1 49.28 107 VAL A CA 1
ATOM 820 C C . VAL A 1 107 ? -10.148 34.312 27.297 1 49.28 107 VAL A C 1
ATOM 822 O O . VAL A 1 107 ? -11.297 33.875 27.188 1 49.28 107 VAL A O 1
ATOM 825 N N . ILE A 1 108 ? -10.039 34.656 28.5 1 45.16 108 ILE A N 1
ATOM 826 C CA . ILE A 1 108 ? -11.047 35.531 29.109 1 45.16 108 ILE A CA 1
ATOM 827 C C . ILE A 1 108 ? -11.352 36.688 28.172 1 45.16 108 ILE A C 1
ATOM 829 O O . ILE A 1 108 ? -10.469 37.5 27.859 1 45.16 108 ILE A O 1
ATOM 833 N N . SER A 1 109 ? -12.148 36.438 27.094 1 42.56 109 SER A N 1
ATOM 834 C CA . SER A 1 109 ? -12.727 37.594 26.438 1 42.56 109 SER A CA 1
ATOM 835 C C . SER A 1 109 ? -13.047 38.688 27.438 1 42.56 109 SER A C 1
ATOM 837 O O . SER A 1 109 ? -13.859 38.5 28.344 1 42.56 109 SER A O 1
ATOM 839 N N . THR A 1 110 ? -12.047 39.281 27.922 1 42.47 110 THR A N 1
ATOM 840 C CA . THR A 1 110 ? -12.242 40.469 28.734 1 42.47 110 THR A CA 1
ATOM 841 C C . THR A 1 110 ? -13.258 41.406 28.078 1 42.47 110 THR A C 1
ATOM 843 O O . THR A 1 110 ? -13.391 42.562 28.5 1 42.47 110 THR A O 1
ATOM 846 N N . TRP A 1 111 ? -13.758 40.969 26.891 1 42.69 111 TRP A N 1
ATOM 847 C CA . TRP A 1 111 ? -14.719 41.906 26.328 1 42.69 111 TRP A CA 1
ATOM 848 C C . TRP A 1 111 ? -15.867 42.156 27.297 1 42.69 111 TRP A C 1
ATOM 850 O O . TRP A 1 111 ? -16.328 43.281 27.438 1 42.69 111 TRP A O 1
ATOM 860 N N . ASN A 1 112 ? -16.297 41.094 27.938 1 40.56 112 ASN A N 1
ATOM 861 C CA . ASN A 1 112 ? -17.578 41.281 28.625 1 40.56 112 ASN A CA 1
ATOM 862 C C . ASN A 1 112 ? -17.391 42.062 29.922 1 40.56 112 ASN A C 1
ATOM 864 O O . ASN A 1 112 ? -18.344 42.219 30.703 1 40.56 112 ASN A O 1
ATOM 868 N N . SER A 1 113 ? -16.156 42.125 30.406 1 38.75 113 SER A N 1
ATOM 869 C CA . SER A 1 113 ? -16.188 42.844 31.672 1 38.75 113 SER A CA 1
ATOM 870 C C . SER A 1 113 ? -16.453 44.344 31.453 1 38.75 113 SER A C 1
ATOM 872 O O . SER A 1 113 ? -15.789 45.188 32.031 1 38.75 113 SER A O 1
ATOM 874 N N . GLY A 1 114 ? -16.578 44.75 30.188 1 36.34 114 GLY A N 1
ATOM 875 C CA . GLY A 1 114 ? -17 46.125 30.078 1 36.34 114 GLY A CA 1
ATOM 876 C C . GLY A 1 114 ? -18.203 46.438 30.953 1 36.34 114 GLY A C 1
ATOM 877 O O . GLY A 1 114 ? -19.172 45.688 30.984 1 36.34 114 GLY A O 1
ATOM 878 N N . GLY A 1 115 ? -17.953 47.031 32.125 1 37.78 115 GLY A N 1
ATOM 879 C CA . GLY A 1 115 ? -18.922 47.625 33.031 1 37.78 115 GLY A CA 1
ATOM 880 C C . GLY A 1 115 ? -20.156 48.125 32.312 1 37.78 115 GLY A C 1
ATOM 881 O O . GLY A 1 115 ? -20.078 48.594 31.188 1 37.78 115 GLY A O 1
ATOM 882 N N . ASN A 1 116 ? -21.266 47.438 32.375 1 39.09 116 ASN A N 1
ATOM 883 C CA . ASN A 1 116 ? -22.625 47.875 32.062 1 39.09 116 ASN A CA 1
ATOM 884 C C . ASN A 1 116 ? -22.766 49.375 32.344 1 39.09 116 ASN A C 1
ATOM 886 O O . ASN A 1 116 ? -22.953 49.812 33.469 1 39.09 116 ASN A O 1
ATOM 890 N N . ARG A 1 117 ? -21.812 50.156 31.922 1 36.38 117 ARG A N 1
ATOM 891 C CA . ARG A 1 117 ? -22.188 51.562 31.953 1 36.38 117 ARG A CA 1
ATOM 892 C C . ARG A 1 117 ? -23.562 51.781 31.359 1 36.38 117 ARG A C 1
ATOM 894 O O . ARG A 1 117 ? -23.781 51.531 30.172 1 36.38 117 ARG A O 1
ATOM 901 N N . GLU A 1 118 ? -24.609 51.406 32.156 1 38.03 118 GLU A N 1
ATOM 902 C CA . GLU A 1 118 ? -25.953 51.906 31.938 1 38.03 118 GLU A CA 1
ATOM 903 C C . GLU A 1 118 ? -25.953 53.312 31.391 1 38.03 118 GLU A C 1
ATOM 905 O O . GLU A 1 118 ? -25.5 54.25 32.062 1 38.03 118 GLU A O 1
ATOM 910 N N . ARG A 1 119 ? -25.469 53.5 30.125 1 38.59 119 ARG A N 1
ATOM 911 C CA . ARG A 1 119 ? -25.703 54.75 29.438 1 38.59 119 ARG A CA 1
ATOM 912 C C . ARG A 1 119 ? -27.078 55.344 29.781 1 38.59 119 ARG A C 1
ATOM 914 O O . ARG A 1 119 ? -28.094 54.688 29.531 1 38.59 119 ARG A O 1
ATOM 921 N N . ASP A 1 120 ? -27.141 56 30.953 1 37.28 120 ASP A N 1
ATOM 922 C CA . ASP A 1 120 ? -28.25 56.906 31.312 1 37.28 120 ASP A CA 1
ATOM 923 C C . ASP A 1 120 ? -28.781 57.625 30.078 1 37.28 120 ASP A C 1
ATOM 925 O O . ASP A 1 120 ? -28.094 58.438 29.484 1 37.28 120 ASP A O 1
ATOM 929 N N . MET A 1 121 ? -29.344 56.875 29.141 1 36 121 MET A N 1
ATOM 930 C CA . MET A 1 121 ? -30.109 57.562 28.109 1 36 121 MET A CA 1
ATOM 931 C C . MET A 1 121 ? -30.922 58.719 28.703 1 36 121 MET A C 1
ATOM 933 O O . MET A 1 121 ? -31.625 58.531 29.688 1 36 121 MET A O 1
ATOM 937 N N . GLY A 1 122 ? -30.375 59.938 28.656 1 36.56 122 GLY A N 1
ATOM 938 C CA . GLY A 1 122 ? -30.938 61.219 29.031 1 36.56 122 GLY A CA 1
ATOM 939 C C . GLY A 1 122 ? -32.438 61.312 28.734 1 36.56 122 GLY A C 1
ATOM 940 O O . GLY A 1 122 ? -32.906 60.781 27.734 1 36.56 122 GLY A O 1
ATOM 941 N N . THR A 1 123 ? -33.219 61.125 29.797 1 39.69 123 THR A N 1
ATOM 942 C CA . THR A 1 123 ? -34.656 61.344 29.75 1 39.69 123 THR A CA 1
ATOM 943 C C . THR A 1 123 ? -35 62.594 28.953 1 39.69 123 THR A C 1
ATOM 945 O O . THR A 1 123 ? -34.531 63.688 29.266 1 39.69 123 THR A O 1
ATOM 948 N N . VAL A 1 124 ? -35.156 62.469 27.656 1 41.56 124 VAL A N 1
ATOM 949 C CA . VAL A 1 124 ? -35.625 63.562 26.812 1 41.56 124 VAL A CA 1
ATOM 950 C C . VAL A 1 124 ? -36.938 64.125 27.359 1 41.56 124 VAL A C 1
ATOM 952 O O . VAL A 1 124 ? -37.906 63.344 27.562 1 41.56 124 VAL A O 1
ATOM 955 N N . SER A 1 125 ? -36.906 65.062 28.406 1 39.44 125 SER A N 1
ATOM 956 C CA . SER A 1 125 ? -38.094 65.75 28.859 1 39.44 125 SER A CA 1
ATOM 957 C C . SER A 1 125 ? -38.812 66.438 27.688 1 39.44 125 SER A C 1
ATOM 959 O O . SER A 1 125 ? -38.25 67.25 26.984 1 39.44 125 SER A O 1
ATOM 961 N N . PHE A 1 126 ? -39.594 65.625 26.984 1 35.53 126 PHE A N 1
ATOM 962 C CA . PHE A 1 126 ? -40.469 66.188 25.938 1 35.53 126 PHE A CA 1
ATOM 963 C C . PHE A 1 126 ? -41.281 67.375 26.484 1 35.53 126 PHE A C 1
ATOM 965 O O . PHE A 1 126 ? -42.125 67.188 27.375 1 35.53 126 PHE A O 1
ATOM 972 N N . GLN A 1 127 ? -40.719 68.562 26.766 1 41.44 127 GLN A N 1
ATOM 973 C CA . GLN A 1 127 ? -41.562 69.688 27.062 1 41.44 127 GLN A CA 1
ATOM 974 C C . GLN A 1 127 ? -42.688 69.812 26.016 1 41.44 127 GLN A C 1
ATOM 976 O O . GLN A 1 127 ? -42.406 69.812 24.812 1 41.44 127 GLN A O 1
ATOM 981 N N . PRO A 1 128 ? -43.875 69.438 26.406 1 39.03 128 PRO A N 1
ATOM 982 C CA . PRO A 1 128 ? -45 69.562 25.5 1 39.03 128 PRO A CA 1
ATOM 983 C C . PRO A 1 128 ? -45 70.875 24.703 1 39.03 128 PRO A C 1
ATOM 985 O O . PRO A 1 128 ? -44.812 71.938 25.281 1 39.03 128 PRO A O 1
ATOM 988 N N . ARG A 1 129 ? -44.625 70.875 23.453 1 39.59 129 ARG A N 1
ATOM 989 C CA . ARG A 1 129 ? -44.656 72.062 22.547 1 39.59 129 ARG A CA 1
ATOM 990 C C . ARG A 1 129 ? -46.031 72.75 22.594 1 39.59 129 ARG A C 1
ATOM 992 O O . ARG A 1 129 ? -46.125 73.938 22.406 1 39.59 129 ARG A O 1
ATOM 999 N N . GLN A 1 130 ? -47.188 71.875 22.859 1 32.59 130 GLN A N 1
ATOM 1000 C CA . GLN A 1 130 ? -48.188 72.062 21.828 1 32.59 130 GLN A CA 1
ATOM 1001 C C . GLN A 1 130 ? -48.625 73.5 21.719 1 32.59 130 GLN A C 1
ATOM 1003 O O . GLN A 1 130 ? -48.469 74.25 22.672 1 32.59 130 GLN A O 1
ATOM 1008 N N . ALA A 1 131 ? -49.906 73.625 21.219 1 33.75 131 ALA A N 1
ATOM 1009 C CA . ALA A 1 131 ? -50.75 74.688 20.578 1 33.75 131 ALA A CA 1
ATOM 1010 C C . ALA A 1 131 ? -51.094 75.75 21.578 1 33.75 131 ALA A C 1
ATOM 1012 O O . ALA A 1 131 ? -51.219 75.5 22.781 1 33.75 131 ALA A O 1
ATOM 1013 N N . MET B 1 1 ? 5.68 -12.562 -18.641 1 82.38 1 MET B N 1
ATOM 1014 C CA . MET B 1 1 ? 4.965 -13.578 -17.875 1 82.38 1 MET B CA 1
ATOM 1015 C C . MET B 1 1 ? 3.869 -12.945 -17.031 1 82.38 1 MET B C 1
ATOM 1017 O O . MET B 1 1 ? 4.082 -11.898 -16.406 1 82.38 1 MET B O 1
ATOM 1021 N N . ALA B 1 2 ? 2.676 -13.578 -17.109 1 89.88 2 ALA B N 1
ATOM 1022 C CA . ALA B 1 2 ? 1.531 -13.008 -16.406 1 89.88 2 ALA B CA 1
ATOM 1023 C C . ALA B 1 2 ? 1.579 -13.367 -14.914 1 89.88 2 ALA B C 1
ATOM 1025 O O . ALA B 1 2 ? 2.037 -14.445 -14.547 1 89.88 2 ALA B O 1
ATOM 1026 N N . MET B 1 3 ? 1.207 -12.492 -14.102 1 95.5 3 MET B N 1
ATOM 1027 C CA . MET B 1 3 ? 1.109 -12.711 -12.664 1 95.5 3 MET B CA 1
ATOM 1028 C C . MET B 1 3 ? -0.196 -13.414 -12.305 1 95.5 3 MET B C 1
ATOM 1030 O O . MET B 1 3 ? -1.255 -13.07 -12.836 1 95.5 3 MET B O 1
ATOM 1034 N N . GLN B 1 4 ? -0.095 -14.492 -11.555 1 95.12 4 GLN B N 1
ATOM 1035 C CA . GLN B 1 4 ? -1.274 -15.172 -11.031 1 95.12 4 GLN B CA 1
ATOM 1036 C C . GLN B 1 4 ? -1.202 -15.297 -9.508 1 95.12 4 GLN B C 1
ATOM 1038 O O . GLN B 1 4 ? -0.154 -15.641 -8.961 1 95.12 4 GLN B O 1
ATOM 1043 N N . LEU B 1 5 ? -2.379 -15.125 -8.883 1 98.44 5 LEU B N 1
ATOM 1044 C CA . LEU B 1 5 ? -2.367 -15.094 -7.43 1 98.44 5 LEU B CA 1
ATOM 1045 C C . LEU B 1 5 ? -3.047 -16.328 -6.848 1 98.44 5 LEU B C 1
ATOM 1047 O O . LEU B 1 5 ? -3.225 -16.438 -5.633 1 98.44 5 LEU B O 1
ATOM 1051 N N . LYS B 1 6 ? -3.404 -17.266 -7.672 1 97.94 6 LYS B N 1
ATOM 1052 C CA . LYS B 1 6 ? -4.195 -18.438 -7.277 1 97.94 6 LYS B CA 1
ATOM 1053 C C . LYS B 1 6 ? -3.645 -19.062 -6.004 1 97.94 6 LYS B C 1
ATOM 1055 O O . LYS B 1 6 ? -4.402 -19.406 -5.09 1 97.94 6 LYS B O 1
ATOM 1060 N N . HIS B 1 7 ? -2.332 -19.234 -5.914 1 98.12 7 HIS B N 1
ATOM 1061 C CA . HIS B 1 7 ? -1.713 -19.953 -4.801 1 98.12 7 HIS B CA 1
ATOM 1062 C C . HIS B 1 7 ? -1.067 -18.984 -3.816 1 98.12 7 HIS B C 1
ATOM 1064 O O . HIS B 1 7 ? -0.208 -19.375 -3.023 1 98.12 7 HIS B O 1
ATOM 1070 N N . ILE B 1 8 ? -1.406 -17.719 -3.904 1 98.81 8 ILE B N 1
ATOM 1071 C CA . ILE B 1 8 ? -0.783 -16.703 -3.062 1 98.81 8 ILE B CA 1
ATOM 1072 C C . ILE B 1 8 ? -1.81 -16.156 -2.076 1 98.81 8 ILE B C 1
ATOM 1074 O O . ILE B 1 8 ? -2.893 -15.727 -2.479 1 98.81 8 ILE B O 1
ATOM 1078 N N . ALA B 1 9 ? -1.47 -16.203 -0.837 1 98.81 9 ALA B N 1
ATOM 1079 C CA . ALA B 1 9 ? -2.34 -15.703 0.224 1 98.81 9 ALA B CA 1
ATOM 1080 C C . ALA B 1 9 ? -2.139 -14.203 0.438 1 98.81 9 ALA B C 1
ATOM 1082 O O . ALA B 1 9 ? -3.1 -13.469 0.68 1 98.81 9 ALA B O 1
ATOM 1083 N N . LYS B 1 10 ? -0.852 -13.75 0.361 1 98.94 10 LYS B N 1
ATOM 1084 C CA . LYS B 1 10 ? -0.532 -12.359 0.672 1 98.94 10 LYS B CA 1
ATOM 1085 C C . LYS B 1 10 ? 0.613 -11.852 -0.2 1 98.94 10 LYS B C 1
ATOM 1087 O O . LYS B 1 10 ? 1.603 -12.555 -0.407 1 98.94 10 LYS B O 1
ATOM 1092 N N . VAL B 1 11 ? 0.462 -10.672 -0.697 1 98.94 11 VAL B N 1
ATOM 1093 C CA . VAL B 1 11 ? 1.528 -9.922 -1.344 1 98.94 11 VAL B CA 1
ATOM 1094 C C . VAL B 1 11 ? 1.805 -8.641 -0.556 1 98.94 11 VAL B C 1
ATOM 1096 O O . VAL B 1 11 ? 0.885 -7.875 -0.261 1 98.94 11 VAL B O 1
ATOM 1099 N N . PHE B 1 12 ? 3.02 -8.445 -0.215 1 98.94 12 PHE B N 1
ATOM 1100 C CA . PHE B 1 12 ? 3.451 -7.223 0.452 1 98.94 12 PHE B CA 1
ATOM 1101 C C . PHE B 1 12 ? 4.648 -6.609 -0.262 1 98.94 12 PHE B C 1
ATOM 1103 O O . PHE B 1 12 ? 5.637 -7.297 -0.533 1 98.94 12 PHE B O 1
ATOM 1110 N N . VAL B 1 13 ? 4.559 -5.355 -0.576 1 98.94 13 VAL B N 1
ATOM 1111 C CA . VAL B 1 13 ? 5.648 -4.641 -1.232 1 98.94 13 VAL B CA 1
ATOM 1112 C C . VAL B 1 13 ? 6.059 -3.436 -0.39 1 98.94 13 VAL B C 1
ATOM 1114 O O . VAL B 1 13 ? 5.207 -2.658 0.049 1 98.94 13 VAL B O 1
ATOM 1117 N N . GLN B 1 14 ? 7.27 -3.324 -0.101 1 98.88 14 GLN B N 1
ATOM 1118 C CA . GLN B 1 14 ? 7.801 -2.076 0.441 1 98.88 14 GLN B CA 1
ATOM 1119 C C . GLN B 1 14 ? 8.664 -1.354 -0.587 1 98.88 14 GLN B C 1
ATOM 1121 O O . GLN B 1 14 ? 9.492 -1.976 -1.255 1 98.88 14 GLN B O 1
ATOM 1126 N N . LEU B 1 15 ? 8.445 -0.007 -0.681 1 98.38 15 LEU B N 1
ATOM 1127 C CA . LEU B 1 15 ? 9.305 0.706 -1.617 1 98.38 15 LEU B CA 1
ATOM 1128 C C . LEU B 1 15 ? 9.547 2.137 -1.149 1 98.38 15 LEU B C 1
ATOM 1130 O O . LEU B 1 15 ? 8.789 2.668 -0.339 1 98.38 15 LEU B O 1
ATOM 1134 N N . SER B 1 16 ? 10.578 2.664 -1.627 1 97.81 16 SER B N 1
ATOM 1135 C CA . SER B 1 16 ? 10.922 4.074 -1.496 1 97.81 16 SER B CA 1
ATOM 1136 C C . SER B 1 16 ? 10.773 4.805 -2.826 1 97.81 16 SER B C 1
ATOM 1138 O O . SER B 1 16 ? 11.656 4.738 -3.68 1 97.81 16 SER B O 1
ATOM 1140 N N . PRO B 1 17 ? 9.672 5.512 -2.877 1 95.62 17 PRO B N 1
ATOM 1141 C CA . PRO B 1 17 ? 9.297 6.039 -4.188 1 95.62 17 PRO B CA 1
ATOM 1142 C C . PRO B 1 17 ? 10.281 7.078 -4.715 1 95.62 17 PRO B C 1
ATOM 1144 O O . PRO B 1 17 ? 10.344 7.316 -5.922 1 95.62 17 PRO B O 1
ATOM 1147 N N . LEU B 1 18 ? 11.148 7.586 -3.896 1 94.81 18 LEU B N 1
ATOM 1148 C CA . LEU B 1 18 ? 11.992 8.711 -4.293 1 94.81 18 LEU B CA 1
ATOM 1149 C C . LEU B 1 18 ? 13.445 8.273 -4.453 1 94.81 18 LEU B C 1
ATOM 1151 O O . LEU B 1 18 ? 14.32 9.102 -4.711 1 94.81 18 LEU B O 1
ATOM 1155 N N . SER B 1 19 ? 13.766 7.07 -4.246 1 90.88 19 SER B N 1
ATOM 1156 C CA . SER B 1 19 ? 15.141 6.578 -4.223 1 90.88 19 SER B CA 1
ATOM 1157 C C . SER B 1 19 ? 15.664 6.34 -5.633 1 90.88 19 SER B C 1
ATOM 1159 O O . SER B 1 19 ? 16.875 6.23 -5.84 1 90.88 19 SER B O 1
ATOM 1161 N N . GLY B 1 20 ? 14.977 6.219 -6.637 1 90.69 20 GLY B N 1
ATOM 1162 C CA . GLY B 1 20 ? 15.391 5.875 -7.988 1 90.69 20 GLY B CA 1
ATOM 1163 C C . GLY B 1 20 ? 15.602 4.387 -8.188 1 90.69 20 GLY B C 1
ATOM 1164 O O . GLY B 1 20 ? 15.938 3.945 -9.289 1 90.69 20 GLY B O 1
ATOM 1165 N N . GLU B 1 21 ? 15.43 3.561 -7.16 1 93.81 21 GLU B N 1
ATOM 1166 C CA . GLU B 1 21 ? 15.703 2.129 -7.238 1 93.81 21 GLU B CA 1
ATOM 1167 C C . GLU B 1 21 ? 14.422 1.312 -7.07 1 93.81 21 GLU B C 1
ATOM 1169 O O . GLU B 1 21 ? 14.477 0.102 -6.844 1 93.81 21 GLU B O 1
ATOM 1174 N N . ALA B 1 22 ? 13.328 1.938 -7.211 1 96.31 22 ALA B N 1
ATOM 1175 C CA . ALA B 1 22 ? 12.07 1.285 -6.871 1 96.31 22 ALA B CA 1
ATOM 1176 C C . ALA B 1 22 ? 11.367 0.762 -8.125 1 96.31 22 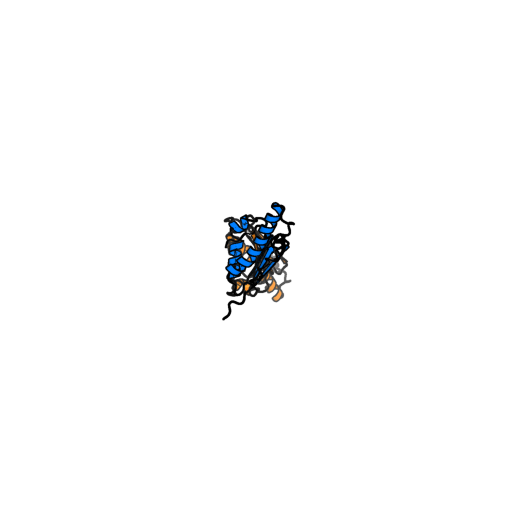ALA B C 1
ATOM 1178 O O . ALA B 1 22 ? 10.211 0.339 -8.062 1 96.31 22 ALA B O 1
ATOM 1179 N N . ARG B 1 23 ? 12.039 0.755 -9.203 1 96.38 23 ARG B N 1
ATOM 1180 C CA . ARG B 1 23 ? 11.391 0.487 -10.484 1 96.38 23 ARG B CA 1
ATOM 1181 C C . ARG B 1 23 ? 10.797 -0.918 -10.508 1 96.38 23 ARG B C 1
ATOM 1183 O O . ARG B 1 23 ? 9.625 -1.099 -10.844 1 96.38 23 ARG B O 1
ATOM 1190 N N . SER B 1 24 ? 11.562 -1.919 -10.141 1 98.25 24 SER B N 1
ATOM 1191 C CA . SER B 1 24 ? 11.102 -3.299 -10.242 1 98.25 24 SER B CA 1
ATOM 1192 C C . SER B 1 24 ? 10.023 -3.594 -9.203 1 98.25 24 SER B C 1
ATOM 1194 O O . SER B 1 24 ? 9.078 -4.336 -9.484 1 98.25 24 SER B O 1
ATOM 1196 N N . ALA B 1 25 ? 10.148 -3.045 -8.031 1 98.44 25 ALA B N 1
ATOM 1197 C CA . ALA B 1 25 ? 9.117 -3.205 -7.008 1 98.44 25 ALA B CA 1
ATOM 1198 C C . ALA B 1 25 ? 7.793 -2.594 -7.461 1 98.44 25 ALA B C 1
ATOM 1200 O O . ALA B 1 25 ? 6.73 -3.199 -7.289 1 98.44 25 ALA B O 1
ATOM 1201 N N . ARG B 1 26 ? 7.906 -1.435 -8.086 1 97.75 26 ARG B N 1
ATOM 1202 C CA . ARG B 1 26 ? 6.719 -0.755 -8.586 1 97.75 26 ARG B CA 1
ATOM 1203 C C . ARG B 1 26 ? 6.047 -1.57 -9.688 1 97.75 26 ARG B C 1
ATOM 1205 O O . ARG B 1 26 ? 4.82 -1.692 -9.719 1 97.75 26 ARG B O 1
ATOM 1212 N N . GLU B 1 27 ? 6.855 -2.029 -10.531 1 98.25 27 GLU B N 1
ATOM 1213 C CA . GLU B 1 27 ? 6.32 -2.834 -11.625 1 98.25 27 GLU B CA 1
ATOM 1214 C C . GLU B 1 27 ? 5.688 -4.121 -11.102 1 98.25 27 GLU B C 1
ATOM 1216 O O . GLU B 1 27 ? 4.637 -4.543 -11.594 1 98.25 27 GLU B O 1
ATOM 1221 N N . PHE B 1 28 ? 6.348 -4.742 -10.125 1 98.81 28 PHE B N 1
ATOM 1222 C CA . PHE B 1 28 ? 5.77 -5.938 -9.523 1 98.81 28 PHE B CA 1
ATOM 1223 C C . PHE B 1 28 ? 4.383 -5.648 -8.969 1 98.81 28 PHE B C 1
ATOM 1225 O O . PHE B 1 28 ? 3.439 -6.406 -9.211 1 98.81 28 PHE B O 1
ATOM 1232 N N . LEU B 1 29 ? 4.297 -4.602 -8.297 1 98.5 29 LEU B N 1
ATOM 1233 C CA . LEU B 1 29 ? 3.02 -4.223 -7.711 1 98.5 29 LEU B CA 1
ATOM 1234 C C . LEU B 1 29 ? 1.965 -4.004 -8.789 1 98.5 29 LEU B C 1
ATOM 1236 O O . LEU B 1 29 ? 0.825 -4.453 -8.648 1 98.5 29 LEU B O 1
ATOM 1240 N N . ALA B 1 30 ? 2.377 -3.336 -9.828 1 98 30 ALA B N 1
ATOM 1241 C CA . ALA B 1 30 ? 1.461 -3.102 -10.938 1 98 30 ALA B CA 1
ATOM 1242 C C . ALA B 1 30 ? 0.95 -4.422 -11.516 1 98 30 ALA B C 1
ATOM 1244 O O . ALA B 1 30 ? -0.233 -4.547 -11.836 1 98 30 ALA B O 1
ATOM 1245 N N . ARG B 1 31 ? 1.745 -5.336 -11.625 1 98.44 31 ARG B N 1
ATOM 1246 C CA . ARG B 1 31 ? 1.354 -6.637 -12.156 1 98.44 31 ARG B CA 1
ATOM 1247 C C . ARG B 1 31 ? 0.474 -7.395 -11.164 1 98.44 31 ARG B C 1
ATOM 1249 O O . ARG B 1 31 ? -0.514 -8.016 -11.555 1 98.44 31 ARG B O 1
ATOM 1256 N N . ALA B 1 32 ? 0.822 -7.32 -9.906 1 98.69 32 ALA B N 1
ATOM 1257 C CA . ALA B 1 32 ? 0.091 -8.039 -8.867 1 98.69 32 ALA B CA 1
ATOM 1258 C C . ALA B 1 32 ? -1.309 -7.461 -8.68 1 98.69 32 ALA B C 1
ATOM 1260 O O . ALA B 1 32 ? -2.178 -8.102 -8.086 1 98.69 32 ALA B O 1
ATOM 1261 N N . THR B 1 33 ? -1.485 -6.238 -9.141 1 97.94 33 THR B N 1
ATOM 1262 C CA . THR B 1 33 ? -2.768 -5.578 -8.922 1 97.94 33 THR B CA 1
ATOM 1263 C C . THR B 1 33 ? -3.52 -5.402 -10.234 1 97.94 33 THR B C 1
ATOM 1265 O O . THR B 1 33 ? -4.434 -4.582 -10.328 1 97.94 33 THR B O 1
ATOM 1268 N N . SER B 1 34 ? -3.031 -6.082 -11.242 1 97.62 34 SER B N 1
ATOM 1269 C CA . SER B 1 34 ? -3.787 -6.117 -12.492 1 97.62 34 SER B CA 1
ATOM 1270 C C . SER B 1 34 ? -5.113 -6.852 -12.312 1 97.62 34 SER B C 1
ATOM 1272 O O . SER B 1 34 ? -5.273 -7.637 -11.383 1 97.62 34 SER B O 1
ATOM 1274 N N . ARG B 1 35 ? -6.09 -6.598 -13.203 1 96.62 35 ARG B N 1
ATOM 1275 C CA . ARG B 1 35 ? -7.395 -7.25 -13.133 1 96.62 35 ARG B CA 1
ATOM 1276 C C . ARG B 1 35 ? -7.25 -8.766 -13.148 1 96.62 35 ARG B C 1
ATOM 1278 O O . ARG B 1 35 ? -7.809 -9.453 -12.297 1 96.62 35 ARG B O 1
ATOM 1285 N N . LYS B 1 36 ? -6.523 -9.273 -14.094 1 97.25 36 LYS B N 1
ATOM 1286 C CA . LYS B 1 36 ? -6.352 -10.711 -14.242 1 97.25 36 LYS B CA 1
ATOM 1287 C C . LYS B 1 36 ? -5.742 -11.32 -12.977 1 97.25 36 LYS B C 1
ATOM 1289 O O . LYS B 1 36 ? -6.199 -12.367 -12.508 1 97.25 36 LYS B O 1
ATOM 1294 N N . ALA B 1 37 ? -4.727 -10.648 -12.453 1 98.31 37 ALA B N 1
ATOM 1295 C CA . ALA B 1 37 ? -4.074 -11.156 -11.25 1 98.31 37 ALA B CA 1
ATOM 1296 C C . ALA B 1 37 ? -5.043 -11.188 -10.07 1 98.31 37 ALA B C 1
ATOM 1298 O O . ALA B 1 37 ? -5.211 -12.227 -9.43 1 98.31 37 ALA B O 1
ATOM 1299 N N . LEU B 1 38 ? -5.711 -10.125 -9.844 1 97.44 38 LEU B N 1
ATOM 1300 C CA . LEU B 1 38 ? -6.625 -10.031 -8.711 1 97.44 38 LEU B CA 1
ATOM 1301 C C . LEU B 1 38 ? -7.793 -11 -8.867 1 97.44 38 LEU B C 1
ATOM 1303 O O . LEU B 1 38 ? -8.25 -11.594 -7.891 1 97.44 38 LEU B O 1
ATOM 1307 N N . GLU B 1 39 ? -8.305 -11.18 -10.039 1 97.12 39 GLU B N 1
ATOM 1308 C CA . GLU B 1 39 ? -9.422 -12.078 -10.297 1 97.12 39 GLU B CA 1
ATOM 1309 C C . GLU B 1 39 ? -9.008 -13.539 -10.117 1 97.12 39 GLU B C 1
ATOM 1311 O O . GLU B 1 39 ? -9.844 -14.398 -9.844 1 97.12 39 GLU B O 1
ATOM 1316 N N . SER B 1 40 ? -7.75 -13.836 -10.375 1 97.19 40 SER B N 1
ATOM 1317 C CA . SER B 1 40 ? -7.277 -15.203 -10.219 1 97.19 40 SER B CA 1
ATOM 1318 C C . SER B 1 40 ? -7.359 -15.656 -8.766 1 97.19 40 SER B C 1
ATOM 1320 O O . SER B 1 40 ? -7.344 -16.859 -8.484 1 97.19 40 SER B O 1
ATOM 1322 N N . ASN B 1 41 ? -7.387 -14.758 -7.785 1 97.81 41 ASN B N 1
ATOM 1323 C CA . ASN B 1 41 ? -7.578 -15.008 -6.359 1 97.81 41 ASN B CA 1
ATOM 1324 C C . ASN B 1 41 ? -8.141 -13.789 -5.641 1 97.81 41 ASN B C 1
ATOM 1326 O O . ASN B 1 41 ? -7.383 -12.992 -5.082 1 97.81 41 ASN B O 1
ATOM 1330 N N . PRO B 1 42 ? -9.383 -13.641 -5.609 1 96.88 42 PRO B N 1
ATOM 1331 C CA . PRO B 1 42 ? -10.016 -12.469 -4.996 1 96.88 42 PRO B CA 1
ATOM 1332 C C . PRO B 1 42 ? -9.75 -12.375 -3.496 1 96.88 42 PRO B C 1
ATOM 1334 O O . PRO B 1 42 ? -9.938 -11.312 -2.9 1 96.88 42 PRO B O 1
ATOM 1337 N N . ALA B 1 43 ? -9.305 -13.414 -2.895 1 97.12 43 ALA B N 1
ATOM 1338 C CA . ALA B 1 43 ? -9.094 -13.438 -1.451 1 97.12 43 ALA B CA 1
ATOM 1339 C C . ALA B 1 43 ? -7.664 -13.023 -1.103 1 97.12 43 ALA B C 1
ATOM 1341 O O . ALA B 1 43 ? -7.348 -12.781 0.065 1 97.12 43 ALA B O 1
ATOM 1342 N N . CYS B 1 44 ? -6.824 -12.914 -2.037 1 98.56 44 CYS B N 1
ATOM 1343 C CA . CYS B 1 44 ? -5.434 -12.562 -1.788 1 98.56 44 CYS B CA 1
ATOM 1344 C C . CYS B 1 44 ? -5.316 -11.148 -1.227 1 98.56 44 CYS B C 1
ATOM 1346 O O . CYS B 1 44 ? -5.891 -10.211 -1.778 1 98.56 44 CYS B O 1
ATOM 1348 N N . GLU B 1 45 ? -4.566 -11.039 -0.165 1 98.69 45 GLU B N 1
ATOM 1349 C CA . GLU B 1 45 ? -4.297 -9.719 0.404 1 98.69 45 GLU B CA 1
ATOM 1350 C C . GLU B 1 45 ? -3.109 -9.055 -0.284 1 98.69 45 GLU B C 1
ATOM 1352 O O . GLU B 1 45 ? -2.006 -9.602 -0.298 1 98.69 45 GLU B O 1
ATOM 1357 N N . VAL B 1 46 ? -3.342 -7.898 -0.829 1 98.88 46 VAL B N 1
ATOM 1358 C CA . VAL B 1 46 ? -2.262 -7.129 -1.438 1 98.88 46 VAL B CA 1
ATOM 1359 C C . VAL B 1 46 ? -2.078 -5.812 -0.688 1 98.88 46 VAL B C 1
ATOM 1361 O O . VAL B 1 46 ? -3.031 -5.047 -0.527 1 98.88 46 VAL B O 1
ATOM 1364 N N . SER B 1 47 ? -0.858 -5.574 -0.223 1 98.94 47 SER B N 1
ATOM 1365 C CA . SER B 1 47 ? -0.585 -4.348 0.523 1 98.94 47 SER B CA 1
ATOM 1366 C C . SER B 1 47 ? 0.806 -3.809 0.211 1 98.94 47 SER B C 1
ATOM 1368 O O . SER B 1 47 ? 1.625 -4.504 -0.396 1 98.94 47 SER B O 1
ATOM 1370 N N . GLN B 1 48 ? 0.995 -2.553 0.597 1 98.81 48 GLN B N 1
ATOM 1371 C CA . GLN B 1 48 ? 2.279 -1.901 0.371 1 98.81 48 GLN B CA 1
ATOM 1372 C C . GLN B 1 48 ? 2.623 -0.95 1.515 1 98.81 48 GLN B C 1
ATOM 1374 O O . GLN B 1 48 ? 1.729 -0.385 2.148 1 98.81 48 GLN B O 1
ATOM 1379 N N . ALA B 1 49 ? 3.822 -0.832 1.771 1 98.75 49 ALA B N 1
ATOM 1380 C CA . ALA B 1 49 ? 4.371 0.227 2.615 1 98.75 49 ALA B CA 1
ATOM 1381 C C . ALA B 1 49 ? 5.277 1.155 1.811 1 98.75 49 ALA B C 1
ATOM 1383 O O . ALA B 1 49 ? 6.043 0.7 0.958 1 98.75 49 ALA B O 1
ATOM 1384 N N . ILE B 1 50 ? 5.191 2.426 2.137 1 98.44 50 ILE B N 1
ATOM 1385 C CA . ILE B 1 50 ? 6.004 3.439 1.473 1 98.44 50 ILE B CA 1
ATOM 1386 C C . ILE B 1 50 ? 6.891 4.145 2.498 1 98.44 50 ILE B C 1
ATOM 1388 O O . ILE B 1 50 ? 6.406 4.598 3.537 1 98.44 50 ILE B O 1
ATOM 1392 N N . ARG B 1 51 ? 8.109 4.141 2.158 1 96.81 51 ARG B N 1
ATOM 1393 C CA . ARG B 1 51 ? 9.102 4.738 3.053 1 96.81 51 ARG B CA 1
ATOM 1394 C C . ARG B 1 51 ? 9.984 5.73 2.307 1 96.81 51 ARG B C 1
ATOM 1396 O O . ARG B 1 51 ? 10.352 5.496 1.153 1 96.81 51 ARG B O 1
ATOM 1403 N N . LEU B 1 52 ? 10.312 6.824 2.891 1 95.81 52 LEU B N 1
ATOM 1404 C CA . LEU B 1 52 ? 11.219 7.805 2.299 1 95.81 52 LEU B CA 1
ATOM 1405 C C . LEU B 1 52 ? 12.594 7.199 2.057 1 95.81 52 LEU B C 1
ATOM 1407 O O . LEU B 1 52 ? 13.172 7.371 0.98 1 95.81 52 LEU B O 1
ATOM 1411 N N . ASN B 1 53 ? 13.156 6.48 2.951 1 92.06 53 ASN B N 1
ATOM 1412 C CA . ASN B 1 53 ? 14.477 5.875 2.887 1 92.06 53 ASN B CA 1
ATOM 1413 C C . ASN B 1 53 ? 14.453 4.418 3.342 1 92.06 53 ASN B C 1
ATOM 1415 O O . ASN B 1 53 ? 15.141 4.047 4.293 1 92.06 53 ASN B O 1
ATOM 1419 N N . GLY B 1 54 ? 13.711 3.67 2.684 1 95.44 54 GLY B N 1
ATOM 1420 C CA . GLY B 1 54 ? 13.578 2.271 3.059 1 95.44 54 GLY B CA 1
ATOM 1421 C C . GLY B 1 54 ? 14.039 1.316 1.975 1 95.44 54 GLY B C 1
ATOM 1422 O O . GLY B 1 54 ? 14.344 1.738 0.857 1 95.44 54 GLY B O 1
ATOM 1423 N N . GLU B 1 55 ? 14.133 0.12 2.33 1 97.06 55 GLU B N 1
ATOM 1424 C CA . GLU B 1 55 ? 14.445 -0.933 1.367 1 97.06 55 GLU B CA 1
ATOM 1425 C C . GLU B 1 55 ? 13.289 -1.144 0.388 1 97.06 55 GLU B C 1
ATOM 1427 O O . GLU B 1 55 ? 12.133 -0.908 0.727 1 97.06 55 GLU B O 1
ATOM 1432 N N . ASN B 1 56 ? 13.719 -1.505 -0.791 1 98.44 56 ASN B N 1
ATOM 1433 C CA . ASN B 1 56 ? 12.75 -1.974 -1.777 1 98.44 56 ASN B CA 1
ATOM 1434 C C . ASN B 1 56 ? 12.711 -3.498 -1.843 1 98.44 56 ASN B C 1
ATOM 1436 O O . ASN B 1 56 ? 13.719 -4.137 -2.145 1 98.44 56 ASN B O 1
ATOM 1440 N N . PHE B 1 57 ? 11.539 -4.059 -1.566 1 98.81 57 PHE B N 1
ATOM 1441 C CA . PHE B 1 57 ? 11.438 -5.512 -1.631 1 98.81 57 PHE B CA 1
ATOM 1442 C C . PHE B 1 57 ? 9.984 -5.941 -1.843 1 98.81 57 PHE B C 1
ATOM 1444 O O . PHE B 1 57 ? 9.07 -5.137 -1.699 1 98.81 57 PHE B O 1
ATOM 1451 N N . VAL B 1 58 ? 9.828 -7.176 -2.242 1 98.88 58 VAL B N 1
ATOM 1452 C CA . VAL B 1 58 ? 8.531 -7.848 -2.314 1 98.88 58 VAL B CA 1
ATOM 1453 C C . VAL B 1 58 ? 8.531 -9.062 -1.393 1 98.88 58 VAL B C 1
ATOM 1455 O O . VAL B 1 58 ? 9.555 -9.734 -1.232 1 98.88 58 VAL B O 1
ATOM 1458 N N . GLU B 1 59 ? 7.484 -9.266 -0.761 1 98.94 59 GLU B N 1
ATOM 1459 C CA . GLU B 1 59 ? 7.266 -10.438 0.084 1 98.94 59 GLU B CA 1
ATOM 1460 C C . GLU B 1 59 ? 5.949 -11.125 -0.264 1 98.94 59 GLU B C 1
ATOM 1462 O O . GLU B 1 59 ? 4.895 -10.492 -0.289 1 98.94 59 GLU B O 1
ATOM 1467 N N . VAL B 1 60 ? 6.039 -12.438 -0.53 1 98.94 60 VAL B N 1
ATOM 1468 C CA . VAL B 1 60 ? 4.871 -13.211 -0.94 1 98.94 60 VAL B CA 1
ATOM 1469 C C . VAL B 1 60 ? 4.676 -14.391 0.007 1 98.94 60 VAL B C 1
ATOM 1471 O O . VAL B 1 60 ? 5.621 -15.141 0.278 1 98.94 60 VAL B O 1
ATOM 1474 N N . THR B 1 61 ? 3.541 -14.477 0.558 1 98.94 61 THR B N 1
ATOM 1475 C CA . THR B 1 61 ? 3.115 -15.633 1.33 1 98.94 61 THR B CA 1
ATOM 1476 C C . THR B 1 61 ? 2.178 -16.516 0.51 1 98.94 61 THR B C 1
ATOM 1478 O O . THR B 1 61 ? 1.13 -16.062 0.052 1 98.94 61 THR B O 1
ATOM 1481 N N . TYR B 1 62 ? 2.572 -17.703 0.374 1 98.69 62 TYR B N 1
ATOM 1482 C CA . TYR B 1 62 ? 1.771 -18.641 -0.414 1 98.69 62 TYR B CA 1
ATOM 1483 C C . 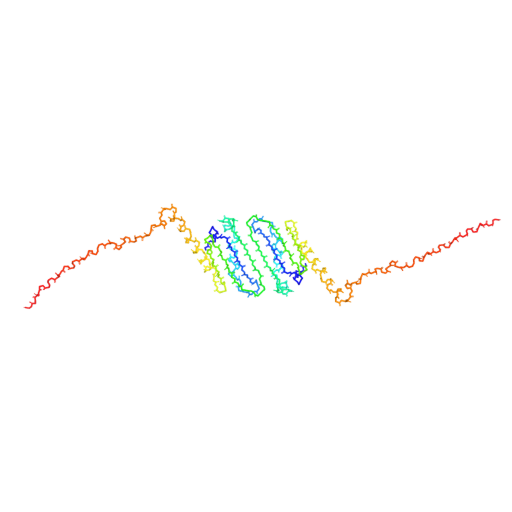TYR B 1 62 ? 0.74 -19.344 0.458 1 98.69 62 TYR B C 1
ATOM 1485 O O . TYR B 1 62 ? 0.835 -19.312 1.688 1 98.69 62 TYR B O 1
ATOM 1493 N N . ALA B 1 63 ? -0.225 -19.953 -0.235 1 97.31 63 ALA B N 1
ATOM 1494 C CA . ALA B 1 63 ? -1.262 -20.719 0.455 1 97.31 63 ALA B CA 1
ATOM 1495 C C . ALA B 1 63 ? -0.655 -21.875 1.258 1 97.31 63 ALA B C 1
ATOM 1497 O O . ALA B 1 63 ? -1.241 -22.328 2.242 1 97.31 63 ALA B O 1
ATOM 1498 N N . SER B 1 64 ? 0.494 -22.312 0.874 1 95.75 64 SER B N 1
ATOM 1499 C CA . SER B 1 64 ? 1.216 -23.391 1.543 1 95.75 64 SER B CA 1
ATOM 1500 C C . SER B 1 64 ? 1.897 -22.891 2.812 1 95.75 64 SER B C 1
ATOM 1502 O O . SER B 1 64 ? 2.518 -23.672 3.537 1 95.75 64 SER B O 1
ATOM 1504 N N . LYS B 1 65 ? 1.954 -21.625 3.053 1 97.25 65 LYS B N 1
ATOM 1505 C CA . LYS B 1 65 ? 2.578 -20.9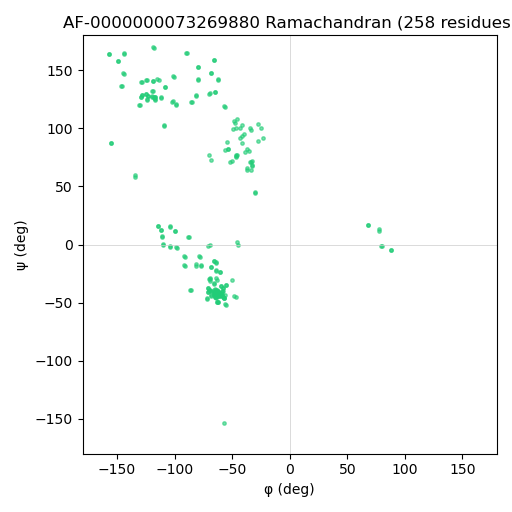53 4.188 1 97.25 65 LYS B CA 1
ATOM 1506 C C . LYS B 1 65 ? 4.047 -20.656 3.91 1 97.25 65 LYS B C 1
ATOM 1508 O O . LYS B 1 65 ? 4.711 -20 4.711 1 97.25 65 LYS B O 1
ATOM 1513 N N . GLN B 1 66 ? 4.477 -21.109 2.812 1 97.69 66 GLN B N 1
ATOM 1514 C CA . GLN B 1 66 ? 5.801 -20.688 2.375 1 97.69 66 GLN B CA 1
ATOM 1515 C C . GLN B 1 66 ? 5.852 -19.188 2.156 1 97.69 66 GLN B C 1
ATOM 1517 O O . GLN B 1 66 ? 4.906 -18.594 1.626 1 97.69 66 GLN B O 1
ATOM 1522 N N . VAL B 1 67 ? 7.051 -18.609 2.555 1 98.81 67 VAL B N 1
ATOM 1523 C CA . VAL B 1 67 ? 7.219 -17.172 2.377 1 98.81 67 VAL B CA 1
ATOM 1524 C C . VAL B 1 67 ? 8.484 -16.891 1.567 1 98.81 67 VAL B C 1
ATOM 1526 O O . VAL B 1 67 ? 9.547 -17.453 1.854 1 98.81 67 VAL B O 1
ATOM 1529 N N . VAL B 1 68 ? 8.359 -16.078 0.528 1 98.69 68 VAL B N 1
ATOM 1530 C CA . VAL B 1 68 ? 9.492 -15.633 -0.273 1 98.69 68 VAL B CA 1
ATOM 1531 C C . VAL B 1 68 ? 9.633 -14.109 -0.179 1 98.69 68 VAL B C 1
ATOM 1533 O O . VAL B 1 68 ? 8.672 -13.375 -0.418 1 98.69 68 VAL B O 1
ATOM 1536 N N . ARG B 1 69 ? 10.781 -13.68 0.171 1 98.88 69 ARG B N 1
ATOM 1537 C CA . ARG B 1 69 ? 11.117 -12.258 0.183 1 98.88 69 ARG B CA 1
ATOM 1538 C C . ARG B 1 69 ? 12.273 -11.961 -0.765 1 98.88 69 ARG B C 1
ATOM 1540 O O . ARG B 1 69 ? 13.305 -12.625 -0.722 1 98.88 69 ARG B O 1
ATOM 1547 N N . ILE B 1 70 ? 12.117 -10.953 -1.574 1 98.75 70 ILE B N 1
ATOM 1548 C CA . ILE B 1 70 ? 13.109 -10.609 -2.588 1 98.75 70 ILE B CA 1
ATOM 1549 C C . ILE B 1 70 ? 13.43 -9.125 -2.508 1 98.75 70 ILE B C 1
ATOM 1551 O O . ILE B 1 70 ? 12.555 -8.273 -2.691 1 98.75 70 ILE B O 1
ATOM 1555 N N . SER B 1 71 ? 14.672 -8.781 -2.258 1 98.5 71 SER B N 1
ATOM 1556 C CA . SER B 1 71 ? 15.133 -7.422 -2.514 1 98.5 71 SER B CA 1
ATOM 1557 C C . SER B 1 71 ? 15.195 -7.129 -4.008 1 98.5 71 SER B C 1
ATOM 1559 O O . SER B 1 71 ? 15.781 -7.898 -4.773 1 98.5 71 SER B O 1
ATOM 1561 N N . THR B 1 72 ? 14.648 -6.094 -4.383 1 98.19 72 THR B N 1
ATOM 1562 C CA . THR B 1 72 ? 14.438 -5.91 -5.816 1 98.19 72 THR B CA 1
ATOM 1563 C C . THR B 1 72 ? 15.523 -5.02 -6.41 1 98.19 72 THR B C 1
ATOM 1565 O O . THR B 1 72 ? 15.57 -4.812 -7.625 1 98.19 72 THR B O 1
ATOM 1568 N N . LYS B 1 73 ? 16.359 -4.605 -5.484 1 93.69 73 LYS B N 1
ATOM 1569 C CA . LYS B 1 73 ? 17.422 -3.736 -5.949 1 93.69 73 LYS B CA 1
ATOM 1570 C C . LYS B 1 73 ? 18.25 -4.414 -7.043 1 93.69 73 LYS B C 1
ATOM 1572 O O . LYS B 1 73 ? 18.688 -5.559 -6.883 1 93.69 73 LYS B O 1
ATOM 1577 N N . ASP B 1 74 ? 18.328 -3.904 -8.227 1 94.06 74 ASP B N 1
ATOM 1578 C CA . ASP B 1 74 ? 19.188 -4.309 -9.336 1 94.06 74 ASP B CA 1
ATOM 1579 C C . ASP B 1 74 ? 18.641 -5.559 -10.023 1 94.06 74 ASP B C 1
ATOM 158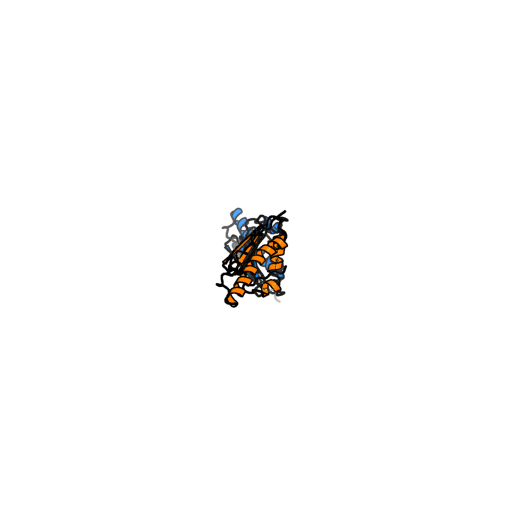1 O O . ASP B 1 74 ? 19.391 -6.281 -10.688 1 94.06 74 ASP B O 1
ATOM 1585 N N . LEU B 1 75 ? 17.484 -5.938 -9.75 1 97.38 75 LEU B N 1
ATOM 1586 C CA . LEU B 1 75 ? 16.844 -7.051 -10.438 1 97.38 75 LEU B CA 1
ATOM 1587 C C . LEU B 1 75 ? 15.867 -6.547 -11.5 1 97.38 75 LEU B C 1
ATOM 1589 O O . LEU B 1 75 ? 15.242 -5.5 -11.328 1 97.38 75 LEU B O 1
ATOM 1593 N N . LYS B 1 76 ? 15.828 -7.273 -12.531 1 97.62 76 LYS B N 1
ATOM 1594 C CA . LYS B 1 76 ? 14.781 -7.051 -13.531 1 97.62 76 LYS B CA 1
ATOM 1595 C C . LYS B 1 76 ? 13.469 -7.691 -13.102 1 97.62 76 LYS B C 1
ATOM 1597 O O . LYS B 1 76 ? 13.461 -8.727 -12.43 1 97.62 76 LYS B O 1
ATOM 1602 N N . ILE B 1 77 ? 12.461 -7.145 -13.57 1 98 77 ILE B N 1
ATOM 1603 C CA . ILE B 1 77 ? 11.125 -7.617 -13.203 1 98 77 ILE B CA 1
ATOM 1604 C C . ILE B 1 77 ? 10.969 -9.078 -13.609 1 98 77 ILE B C 1
ATOM 1606 O O . ILE B 1 77 ? 10.359 -9.867 -12.883 1 98 77 ILE B O 1
ATOM 1610 N N . ASP B 1 78 ? 11.523 -9.461 -14.664 1 97.94 78 ASP B N 1
ATOM 1611 C CA . ASP B 1 78 ? 11.367 -10.836 -15.133 1 97.94 78 ASP B CA 1
ATOM 1612 C C . ASP B 1 78 ? 12.016 -11.82 -14.164 1 97.94 78 ASP B C 1
ATOM 1614 O O . ASP B 1 78 ? 11.531 -12.945 -13.992 1 97.94 78 ASP B O 1
ATOM 1618 N N . ASP B 1 79 ? 13.086 -11.43 -13.555 1 97.88 79 ASP B N 1
ATOM 1619 C CA . ASP B 1 79 ? 13.742 -12.266 -12.555 1 97.88 79 ASP B CA 1
ATOM 1620 C C . ASP B 1 79 ? 12.844 -12.461 -11.328 1 97.88 79 ASP B C 1
ATOM 1622 O O . ASP B 1 79 ? 12.719 -13.578 -10.82 1 97.88 79 ASP B O 1
ATOM 1626 N N . ILE B 1 80 ? 12.258 -11.445 -10.898 1 98.56 80 ILE B N 1
ATOM 1627 C CA . ILE B 1 80 ? 11.375 -11.477 -9.742 1 98.56 80 ILE B CA 1
ATOM 1628 C C . ILE B 1 80 ? 10.156 -12.352 -10.039 1 98.56 80 ILE B C 1
ATOM 1630 O O . ILE B 1 80 ? 9.836 -13.258 -9.266 1 98.56 80 ILE B O 1
ATOM 1634 N N . MET B 1 81 ? 9.602 -12.148 -11.195 1 98.44 81 MET B N 1
ATOM 1635 C CA . MET B 1 81 ? 8.406 -12.891 -11.602 1 98.44 81 MET B CA 1
ATOM 1636 C C . MET B 1 81 ? 8.711 -14.375 -11.719 1 98.44 81 MET B C 1
ATOM 1638 O O . MET B 1 81 ? 7.898 -15.211 -11.32 1 98.44 81 MET B O 1
ATOM 1642 N N . SER B 1 82 ? 9.844 -14.656 -12.242 1 97.94 82 SER B N 1
ATOM 1643 C CA . SER B 1 82 ? 10.234 -16.062 -12.398 1 97.94 82 SER B CA 1
ATOM 1644 C C . SER B 1 82 ? 10.312 -16.766 -11.047 1 97.94 82 SER B C 1
ATOM 1646 O O . SER B 1 82 ? 9.852 -17.891 -10.906 1 97.94 82 SER B O 1
ATOM 1648 N N . ARG B 1 83 ? 10.836 -16.125 -10.094 1 97.88 83 ARG B N 1
ATOM 1649 C CA . ARG B 1 83 ? 10.992 -16.688 -8.758 1 97.88 83 ARG B CA 1
ATOM 1650 C C . ARG B 1 83 ? 9.641 -16.875 -8.078 1 97.88 83 ARG B C 1
ATOM 1652 O O . ARG B 1 83 ? 9.367 -17.938 -7.512 1 97.88 83 ARG B O 1
ATOM 1659 N N . ILE B 1 84 ? 8.836 -15.906 -8.195 1 98.44 84 ILE B N 1
ATOM 1660 C CA . ILE B 1 84 ? 7.543 -15.93 -7.531 1 98.44 84 ILE B CA 1
ATOM 1661 C C . ILE B 1 84 ? 6.625 -16.938 -8.227 1 98.44 84 ILE B C 1
ATOM 1663 O O . ILE B 1 84 ? 6.012 -17.781 -7.574 1 98.44 84 ILE B O 1
ATOM 1667 N N . ASN B 1 85 ? 6.57 -16.891 -9.492 1 97.69 85 ASN B N 1
ATOM 1668 C CA . ASN B 1 85 ? 5.695 -17.781 -10.242 1 97.69 85 ASN B CA 1
ATOM 1669 C C . ASN B 1 85 ? 6.18 -19.234 -10.172 1 97.69 85 ASN B C 1
ATOM 1671 O O . ASN B 1 85 ? 5.375 -20.172 -10.211 1 97.69 85 ASN B O 1
ATOM 1675 N N . GLY B 1 86 ? 7.488 -19.375 -10.07 1 97.19 86 GLY B N 1
ATOM 1676 C CA . GLY B 1 86 ? 8.031 -20.719 -9.961 1 97.19 86 GLY B CA 1
ATOM 1677 C C . GLY B 1 86 ? 7.473 -21.5 -8.781 1 97.19 86 GLY B C 1
ATOM 1678 O O . GLY B 1 86 ? 7.09 -22.656 -8.922 1 97.19 86 GLY B O 1
ATOM 1679 N N . VAL B 1 87 ? 7.441 -20.844 -7.703 1 97.31 87 VAL B N 1
ATOM 1680 C CA . VAL B 1 87 ? 6.93 -21.484 -6.488 1 97.31 87 VAL B CA 1
ATOM 1681 C C . VAL B 1 87 ? 5.449 -21.812 -6.668 1 97.31 87 VAL B C 1
ATOM 1683 O O . VAL B 1 87 ? 5.008 -22.906 -6.301 1 97.31 87 VAL B O 1
ATOM 1686 N N . ALA B 1 88 ? 4.703 -20.953 -7.262 1 97.06 88 ALA B N 1
ATOM 1687 C CA . ALA B 1 88 ? 3.281 -21.172 -7.5 1 97.06 88 ALA B CA 1
ATOM 1688 C C . ALA B 1 88 ? 3.059 -22.328 -8.461 1 97.06 88 ALA B C 1
ATOM 1690 O O . ALA B 1 88 ? 2.135 -23.125 -8.281 1 97.06 88 ALA B O 1
ATOM 1691 N N . GLU B 1 89 ? 3.861 -22.375 -9.445 1 95.88 89 GLU B N 1
ATOM 1692 C CA . GLU B 1 89 ? 3.764 -23.453 -10.422 1 95.88 89 GLU B CA 1
ATOM 1693 C C . GLU B 1 89 ? 4.031 -24.812 -9.773 1 95.88 89 GLU B C 1
ATOM 1695 O O . GLU B 1 89 ? 3.398 -25.812 -10.125 1 95.88 89 GLU B O 1
ATOM 1700 N N . ASP B 1 90 ? 4.98 -24.844 -8.906 1 95.88 90 ASP B N 1
ATOM 1701 C CA . ASP B 1 90 ? 5.238 -26.078 -8.156 1 95.88 90 ASP B CA 1
ATOM 1702 C C . ASP B 1 90 ? 4 -26.531 -7.387 1 95.88 90 ASP B C 1
ATOM 1704 O O . ASP B 1 90 ? 3.695 -27.719 -7.328 1 95.88 90 ASP B O 1
ATOM 1708 N N . MET B 1 91 ? 3.299 -25.594 -6.883 1 95.75 91 MET B N 1
ATOM 1709 C CA . MET B 1 91 ? 2.082 -25.906 -6.141 1 95.75 91 MET B CA 1
ATOM 1710 C C . MET B 1 91 ? 0.988 -26.406 -7.07 1 95.75 91 MET B C 1
ATOM 1712 O O . MET B 1 91 ? 0.251 -27.328 -6.727 1 95.75 91 MET B O 1
ATOM 1716 N N . ASP B 1 92 ? 0.919 -25.797 -8.211 1 94.25 92 ASP B N 1
ATOM 1717 C CA . ASP B 1 92 ? -0.028 -26.266 -9.219 1 94.25 92 ASP B CA 1
ATOM 1718 C C . ASP B 1 92 ? 0.249 -27.719 -9.602 1 94.25 92 ASP B C 1
ATOM 1720 O O . ASP B 1 92 ? -0.675 -28.531 -9.695 1 94.25 92 ASP B O 1
ATOM 1724 N N . MET B 1 93 ? 1.491 -27.984 -9.758 1 94.62 93 MET B N 1
ATOM 1725 C CA . MET B 1 93 ? 1.907 -29.344 -10.133 1 94.62 93 MET B CA 1
ATOM 1726 C C . MET B 1 93 ? 1.576 -30.344 -9.031 1 94.62 93 MET B C 1
ATOM 1728 O O . MET B 1 93 ? 1.038 -31.406 -9.305 1 94.62 93 MET B O 1
ATOM 1732 N N . GLN B 1 94 ? 1.846 -29.922 -7.859 1 93.88 94 GLN B N 1
ATOM 1733 C CA . GLN B 1 94 ? 1.547 -30.797 -6.723 1 93.88 94 GLN B CA 1
ATOM 1734 C C . GLN B 1 94 ? 0.052 -31.094 -6.633 1 93.88 94 GLN B C 1
ATOM 1736 O O . GLN B 1 94 ? -0.349 -32.219 -6.352 1 93.88 94 GLN B O 1
ATOM 1741 N N . GLU B 1 95 ? -0.725 -30.109 -6.852 1 93.06 95 GLU B N 1
ATOM 1742 C CA . GLU B 1 95 ? -2.176 -30.281 -6.824 1 93.06 95 GLU B CA 1
ATOM 1743 C C . GLU B 1 95 ? -2.643 -31.234 -7.922 1 93.06 95 GLU B C 1
ATOM 1745 O O . GLU B 1 95 ? -3.516 -32.062 -7.691 1 93.06 95 GLU B O 1
ATOM 1750 N N . ARG B 1 96 ? -2.023 -31.109 -9.039 1 93.94 96 ARG B N 1
ATOM 1751 C CA . ARG B 1 96 ? -2.381 -31.953 -10.18 1 93.94 96 ARG B CA 1
ATOM 1752 C C . ARG B 1 96 ? -1.988 -33.406 -9.93 1 93.94 96 ARG B C 1
ATOM 1754 O O . ARG B 1 96 ? -2.73 -34.312 -10.289 1 93.94 96 ARG B O 1
ATOM 1761 N N . LEU B 1 97 ? -0.855 -33.625 -9.344 1 93 97 LEU B N 1
ATOM 1762 C CA . LEU B 1 97 ? -0.382 -34.969 -9.023 1 93 97 LEU B CA 1
ATOM 1763 C C . LEU B 1 97 ? -1.271 -35.625 -7.973 1 93 97 LEU B C 1
ATOM 1765 O O . LEU B 1 97 ? -1.604 -36.812 -8.086 1 93 97 LEU B O 1
ATOM 1769 N N . LYS B 1 98 ? -1.663 -34.875 -6.969 1 91.94 98 LYS B N 1
ATOM 1770 C CA . LYS B 1 98 ? -2.555 -35.375 -5.926 1 91.94 98 LYS B CA 1
ATOM 1771 C C . LYS B 1 98 ? -3.908 -35.781 -6.508 1 91.94 98 LYS B C 1
ATOM 1773 O O . LYS B 1 98 ? -4.453 -36.812 -6.164 1 91.94 98 LYS B O 1
ATOM 1778 N N . ALA B 1 99 ? -4.441 -34.938 -7.383 1 92 99 ALA B N 1
ATOM 1779 C CA . ALA B 1 99 ? -5.738 -35.188 -8.008 1 92 99 ALA B CA 1
ATOM 1780 C C . ALA B 1 99 ? -5.699 -36.469 -8.867 1 92 99 ALA B C 1
ATOM 1782 O O . ALA B 1 99 ? -6.707 -37.156 -9.008 1 92 99 ALA B O 1
ATOM 1783 N N . ALA B 1 100 ? -4.504 -36.719 -9.398 1 92.06 100 ALA B N 1
ATOM 1784 C CA . ALA B 1 100 ? -4.332 -37.906 -10.273 1 92.06 100 ALA B CA 1
ATOM 1785 C C . ALA B 1 100 ? -3.994 -39.156 -9.461 1 92.06 100 ALA B C 1
ATOM 1787 O O . ALA B 1 100 ? -3.873 -40.25 -10.016 1 92.06 100 ALA B O 1
ATOM 1788 N N . GLY B 1 101 ? -4.039 -39.031 -8.133 1 88.88 101 GLY B N 1
ATOM 1789 C CA . GLY B 1 101 ? -3.688 -40.156 -7.273 1 88.88 101 GLY B CA 1
ATOM 1790 C C . GLY B 1 101 ? -2.215 -40.531 -7.332 1 88.88 101 GLY B C 1
ATOM 1791 O O . GLY B 1 101 ? -1.836 -41.656 -7.043 1 88.88 101 GLY B O 1
ATOM 1792 N N . LEU B 1 102 ? -1.395 -39.688 -7.824 1 83.88 102 LEU B N 1
ATOM 1793 C CA . LEU B 1 102 ? 0.017 -39.969 -8.07 1 83.88 102 LEU B CA 1
ATOM 1794 C C . LEU B 1 102 ? 0.892 -39.312 -7.008 1 83.88 102 LEU B C 1
ATOM 1796 O O . LEU B 1 102 ? 2.117 -39.25 -7.145 1 83.88 102 LEU B O 1
ATOM 1800 N N . ASP B 1 103 ? 0.224 -38.562 -6.039 1 70.06 103 ASP B N 1
ATOM 1801 C CA . ASP B 1 103 ? 0.977 -37.812 -5.051 1 70.06 103 ASP B CA 1
ATOM 1802 C C . ASP B 1 103 ? 1.949 -38.688 -4.285 1 70.06 103 ASP B C 1
ATOM 1804 O O . ASP B 1 103 ? 2.969 -38.219 -3.777 1 70.06 103 ASP B O 1
ATOM 1808 N N . GLY B 1 104 ? 1.613 -40 -3.986 1 64.06 104 GLY B N 1
ATOM 1809 C CA . GLY B 1 104 ? 2.451 -40.938 -3.279 1 64.06 104 GLY B CA 1
ATOM 1810 C C . GLY B 1 104 ? 3.322 -41.781 -4.207 1 64.06 104 GLY B C 1
ATOM 1811 O O . GLY B 1 104 ? 4.086 -42.625 -3.748 1 64.06 104 GLY B O 1
ATOM 1812 N N . GLN B 1 105 ? 2.922 -41.781 -5.426 1 57.41 105 GLN B N 1
ATOM 1813 C CA . GLN B 1 105 ? 3.635 -42.688 -6.32 1 57.41 105 GLN B CA 1
ATOM 1814 C C . GLN B 1 105 ? 5.062 -42.188 -6.566 1 57.41 105 GLN B C 1
ATOM 1816 O O . GLN B 1 105 ? 5.273 -41.062 -7.008 1 57.41 105 GLN B O 1
ATOM 1821 N N . LYS B 1 106 ? 5.957 -42.406 -5.551 1 52.25 106 LYS B N 1
ATOM 1822 C CA . LYS B 1 106 ? 7.379 -42.344 -5.867 1 52.25 106 LYS B CA 1
ATOM 1823 C C . LYS B 1 106 ? 7.637 -42.719 -7.32 1 52.25 106 LYS B C 1
ATOM 1825 O O . LYS B 1 106 ? 7.258 -43.812 -7.75 1 52.25 106 LYS B O 1
ATOM 1830 N N . VAL B 1 107 ? 7.605 -41.781 -8.141 1 49.91 107 VAL B N 1
ATOM 1831 C CA . VAL B 1 107 ? 8.016 -42.125 -9.5 1 49.91 107 VAL B CA 1
ATOM 1832 C C . VAL B 1 107 ? 9.156 -43.125 -9.461 1 49.91 107 VAL B C 1
ATOM 1834 O O . VAL B 1 107 ? 10.281 -42.812 -9.086 1 49.91 107 VAL B O 1
ATOM 1837 N N . ILE B 1 108 ? 8.961 -44.312 -8.992 1 44.94 108 ILE B N 1
ATOM 1838 C CA . ILE B 1 108 ? 9.961 -45.344 -9.203 1 44.94 108 ILE B CA 1
ATOM 1839 C C . ILE B 1 108 ? 10.414 -45.344 -10.656 1 44.94 108 ILE B C 1
ATOM 1841 O O . ILE B 1 108 ? 9.602 -45.562 -11.562 1 44.94 108 ILE B O 1
ATOM 1845 N N . SER B 1 109 ? 11.289 -44.344 -11 1 42.66 109 SER B N 1
ATOM 1846 C CA . SER B 1 109 ? 11.969 -44.562 -12.273 1 42.66 109 SER B CA 1
ATOM 1847 C C . SER B 1 109 ? 12.234 -46.031 -12.516 1 42.66 109 SER B C 1
ATOM 1849 O O . SER B 1 109 ? 12.938 -46.688 -11.742 1 42.66 109 SER B O 1
ATOM 1851 N N . THR B 1 110 ? 11.195 -46.719 -12.766 1 42.69 110 THR B N 1
ATOM 1852 C CA . THR B 1 110 ? 11.367 -48.125 -13.195 1 42.69 110 THR B CA 1
ATOM 1853 C C . THR B 1 110 ? 12.461 -48.219 -14.258 1 42.69 110 THR B C 1
ATOM 1855 O O . THR B 1 110 ? 12.594 -49.25 -14.914 1 42.69 110 THR B O 1
ATOM 1858 N N . TRP B 1 111 ? 13.062 -47.031 -14.555 1 43.66 111 TRP B N 1
ATOM 1859 C CA . TRP B 1 111 ? 14.102 -47.219 -15.562 1 43.66 111 TRP B CA 1
ATOM 1860 C C . TRP B 1 111 ? 15.125 -48.25 -15.102 1 43.66 111 TRP B C 1
ATOM 1862 O O . TRP B 1 111 ? 15.578 -49.062 -15.891 1 43.66 111 TRP B O 1
ATOM 1872 N N . ASN B 1 112 ? 15.5 -48.125 -13.828 1 41 112 ASN B N 1
ATOM 1873 C CA . ASN B 1 112 ? 16.688 -48.875 -13.477 1 41 112 ASN B CA 1
ATOM 1874 C C . ASN B 1 112 ? 16.375 -50.375 -13.289 1 41 112 ASN B C 1
ATOM 1876 O O . ASN B 1 112 ? 17.234 -51.156 -12.859 1 41 112 ASN B O 1
ATOM 1880 N N . SER B 1 113 ? 15.109 -50.688 -13.086 1 38.97 113 SER B N 1
ATOM 1881 C CA . SER B 1 113 ? 15 -52.094 -12.844 1 38.97 113 SER B CA 1
ATOM 1882 C C . SER B 1 113 ? 15.297 -52.906 -14.117 1 38.97 113 SER B C 1
ATOM 1884 O O . SER B 1 113 ? 14.539 -53.812 -14.484 1 38.97 113 SER B O 1
ATOM 1886 N N . GLY B 1 114 ? 15.594 -52.188 -15.203 1 36.62 114 GLY B N 1
ATOM 1887 C CA . GLY B 1 114 ? 16.047 -53.031 -16.312 1 36.62 114 GLY B CA 1
ATOM 1888 C C . GLY B 1 114 ? 17.094 -54.062 -15.898 1 36.62 114 GLY B C 1
ATOM 1889 O O . GLY B 1 114 ? 18.016 -53.75 -15.141 1 36.62 114 GLY B O 1
ATOM 1890 N N . GLY B 1 115 ? 16.656 -55.281 -15.711 1 38.41 115 GLY B N 1
ATOM 1891 C CA . GLY B 1 115 ? 17.469 -56.5 -15.523 1 38.41 115 GLY B CA 1
ATOM 1892 C C . GLY B 1 115 ? 18.844 -56.375 -16.141 1 38.41 115 GLY B C 1
ATOM 1893 O O . GLY B 1 115 ? 19 -55.781 -17.219 1 38.41 115 GLY B O 1
ATOM 1894 N N . ASN B 1 116 ? 19.891 -56.094 -15.383 1 39.53 116 ASN B N 1
ATOM 1895 C CA . ASN B 1 116 ? 21.281 -56.281 -15.742 1 39.53 116 ASN B CA 1
ATOM 1896 C C . ASN B 1 116 ? 21.453 -57.438 -16.703 1 39.53 116 ASN B C 1
ATOM 1898 O O . ASN B 1 116 ? 21.453 -58.594 -16.281 1 39.53 116 ASN B O 1
ATOM 1902 N N . ARG B 1 117 ? 20.609 -57.531 -17.703 1 36.84 117 ARG B N 1
ATOM 1903 C CA . ARG B 1 117 ? 21.047 -58.5 -18.703 1 36.84 117 ARG B CA 1
ATOM 1904 C C . ARG B 1 117 ? 22.516 -58.312 -19.062 1 36.84 117 ARG B C 1
ATOM 1906 O O . ARG B 1 117 ? 22.891 -57.281 -19.594 1 36.84 117 ARG B O 1
ATOM 1913 N N . GLU B 1 118 ? 23.422 -58.781 -18.141 1 38.03 118 GLU B N 1
ATOM 1914 C CA . GLU B 1 118 ? 24.797 -59.062 -18.5 1 38.03 118 GLU B CA 1
ATOM 1915 C C . GLU B 1 118 ? 24.906 -59.562 -19.938 1 38.03 118 GLU B C 1
ATOM 1917 O O . GLU B 1 118 ? 24.375 -60.625 -20.266 1 38.03 118 GLU B O 1
ATOM 1922 N N . ARG B 1 119 ? 24.703 -58.688 -20.938 1 38.59 119 ARG B N 1
ATOM 1923 C CA . ARG B 1 119 ? 25.078 -59.031 -22.297 1 38.59 119 ARG B CA 1
ATOM 1924 C C . ARG B 1 119 ? 26.375 -59.844 -22.328 1 38.59 119 ARG B C 1
ATOM 1926 O O . ARG B 1 119 ? 27.422 -59.344 -21.859 1 38.59 119 ARG B O 1
ATOM 1933 N N . ASP B 1 120 ? 26.266 -61.156 -22.094 1 37.44 120 ASP B N 1
ATOM 1934 C CA . ASP B 1 120 ? 27.312 -62.125 -22.422 1 37.44 120 ASP B CA 1
ATOM 1935 C C . ASP B 1 120 ? 28.078 -61.719 -23.672 1 37.44 120 ASP B C 1
ATOM 1937 O O . ASP B 1 120 ? 27.516 -61.688 -24.766 1 37.44 120 ASP B O 1
ATOM 1941 N N . MET B 1 121 ? 28.844 -60.656 -23.594 1 35.78 121 MET B N 1
ATOM 1942 C CA . MET B 1 121 ? 29.812 -60.406 -24.656 1 35.78 121 MET B CA 1
ATOM 1943 C C . MET B 1 121 ? 30.5 -61.719 -25.078 1 35.78 121 MET B C 1
ATOM 1945 O O . MET B 1 121 ? 31 -62.438 -24.219 1 35.78 121 MET B O 1
ATOM 1949 N N . GLY B 1 122 ? 30 -62.438 -26.109 1 36.84 122 GLY B N 1
ATOM 1950 C CA . GLY B 1 122 ? 30.516 -63.594 -26.797 1 36.84 122 GLY B CA 1
ATOM 1951 C C . GLY B 1 122 ? 32.031 -63.625 -26.891 1 36.84 122 GLY B C 1
ATOM 1952 O O . GLY B 1 122 ? 32.656 -62.562 -27.062 1 36.84 122 GLY B O 1
ATOM 1953 N N . THR B 1 123 ? 32.656 -64.375 -25.984 1 40.06 123 THR B N 1
ATOM 1954 C CA . THR B 1 123 ? 34.094 -64.625 -26.031 1 40.06 123 THR B CA 1
ATOM 1955 C C . THR B 1 123 ? 34.531 -64.938 -27.453 1 40.06 123 THR B C 1
ATOM 1957 O O . THR B 1 123 ? 33.969 -65.875 -28.094 1 40.06 123 THR B O 1
ATOM 1960 N N . VAL B 1 124 ? 34.938 -63.969 -28.234 1 42.25 124 VAL B N 1
ATOM 1961 C CA . VAL B 1 124 ? 35.531 -64.188 -29.547 1 42.25 124 VAL B CA 1
ATOM 1962 C C . VAL B 1 124 ? 36.75 -65.125 -29.406 1 42.25 124 VAL B C 1
ATOM 1964 O O . VAL B 1 124 ? 37.656 -64.875 -28.641 1 42.25 124 VAL B O 1
ATOM 1967 N N . SER B 1 125 ? 36.531 -66.5 -29.328 1 39.38 125 SER B N 1
ATOM 1968 C CA . SER B 1 125 ? 37.594 -67.5 -29.391 1 39.38 125 SER B CA 1
ATOM 1969 C C . SER B 1 125 ? 38.438 -67.312 -30.656 1 39.38 125 SER B C 1
ATOM 1971 O O . SER B 1 125 ? 37.906 -67.312 -31.766 1 39.38 125 SER B O 1
ATOM 1973 N N . PHE B 1 126 ? 39.438 -66.5 -30.578 1 37.91 126 PHE B N 1
ATOM 1974 C CA . PHE B 1 126 ? 40.438 -66.375 -31.641 1 37.91 126 PHE B CA 1
ATOM 1975 C C . PHE B 1 126 ? 41 -67.688 -32.031 1 37.91 126 PHE B C 1
ATOM 1977 O O . PHE B 1 126 ? 41.656 -68.375 -31.188 1 37.91 126 PHE B O 1
ATOM 1984 N N . GLN B 1 127 ? 40.188 -68.562 -32.719 1 41 127 GLN B N 1
ATOM 1985 C CA . GLN B 1 127 ? 40.812 -69.75 -33.25 1 41 127 GLN B CA 1
ATOM 1986 C C . GLN B 1 127 ? 42.062 -69.438 -34 1 41 127 GLN B C 1
ATOM 1988 O O . GLN B 1 127 ? 42.062 -68.625 -34.938 1 41 127 GLN B O 1
ATOM 1993 N N . PRO B 1 128 ? 43.188 -69.75 -33.406 1 41.81 128 PRO B N 1
ATOM 1994 C CA . PRO B 1 128 ? 44.469 -69.562 -34.062 1 41.81 128 PRO B CA 1
ATOM 1995 C C . PRO B 1 128 ? 44.5 -70.062 -35.5 1 41.81 128 PRO B C 1
ATOM 1997 O O . PRO B 1 128 ? 43.812 -71.062 -35.812 1 41.81 128 PRO B O 1
ATOM 2000 N N . ARG B 1 129 ? 44.531 -69.188 -36.5 1 43.22 129 ARG B N 1
ATOM 2001 C CA . ARG B 1 129 ? 44.719 -69.562 -37.875 1 43.22 129 ARG B CA 1
ATOM 2002 C C . ARG B 1 129 ? 45.75 -70.688 -38.031 1 43.22 129 ARG B C 1
ATOM 2004 O O . ARG B 1 129 ? 46.906 -70.5 -37.594 1 43.22 129 ARG B O 1
ATOM 2011 N N . GLN B 1 130 ? 45.312 -71.938 -37.781 1 36.16 130 GLN B N 1
ATOM 2012 C CA . GLN B 1 130 ? 46.25 -73 -38.125 1 36.16 130 GLN B CA 1
ATOM 2013 C C . GLN B 1 130 ? 46.906 -72.75 -39.469 1 36.16 130 GLN B C 1
ATOM 2015 O O . GLN B 1 130 ? 46.25 -72.562 -40.5 1 36.16 130 GLN B O 1
ATOM 2020 N N . ALA B 1 131 ? 48.125 -72.25 -39.344 1 31.89 131 ALA B N 1
ATOM 2021 C CA . ALA B 1 131 ? 49 -72.5 -40.469 1 31.89 131 ALA B CA 1
ATOM 2022 C C . ALA B 1 131 ? 49.25 -74 -40.625 1 31.89 131 ALA B C 1
ATOM 2024 O O . ALA B 1 131 ? 49.281 -74.75 -39.625 1 31.89 131 ALA B O 1
#

Radius of gyration: 36.04 Å; Cα contacts (8 Å, |Δi|>4): 393; chains: 2; bounding box: 100×148×74 Å

InterPro domains:
  IPR019716 Large ribosomal subunit protein mL53 [PF10780] (16-64)
  IPR052473 Mitochondrial Large Ribosomal Subunit mL53 [PTHR33618] (3-105)